Protein AF-A0A381W4W4-F1 (afdb_monomer)

Organism: NCBI:txid408172

Structure (mmCIF, N/CA/C/O backbone):
data_AF-A0A381W4W4-F1
#
_entry.id   AF-A0A381W4W4-F1
#
loop_
_atom_site.group_PDB
_atom_site.id
_atom_site.type_symbol
_atom_site.label_atom_id
_atom_site.label_alt_id
_atom_site.label_comp_id
_atom_site.label_asym_id
_atom_site.label_entity_id
_atom_site.label_seq_id
_atom_site.pdbx_PDB_ins_code
_atom_site.Cartn_x
_atom_site.Cartn_y
_atom_site.Cartn_z
_atom_site.occupancy
_atom_site.B_iso_or_equiv
_atom_site.auth_seq_id
_atom_site.auth_comp_id
_atom_site.auth_asym_id
_atom_site.auth_atom_id
_atom_site.pdbx_PDB_model_num
ATOM 1 N N . MET A 1 1 ? 20.937 5.267 -20.003 1.00 55.50 1 MET A N 1
ATOM 2 C CA . MET A 1 1 ? 22.349 5.572 -20.291 1.00 55.50 1 MET A CA 1
ATOM 3 C C . MET A 1 1 ? 23.171 4.641 -19.420 1.00 55.50 1 MET A C 1
ATOM 5 O O . MET A 1 1 ? 22.749 4.430 -18.298 1.00 55.50 1 MET A O 1
ATOM 9 N N . GLN A 1 2 ? 24.202 4.000 -19.967 1.00 49.69 2 GLN A N 1
ATOM 10 C CA . GLN A 1 2 ? 25.138 3.114 -19.269 1.00 49.69 2 GLN A CA 1
ATOM 11 C C . GLN A 1 2 ? 26.458 3.199 -20.042 1.00 49.69 2 GLN A C 1
ATOM 13 O O . GLN A 1 2 ? 26.418 3.131 -21.268 1.00 49.69 2 GLN A O 1
ATOM 18 N N . SER A 1 3 ? 27.594 3.326 -19.363 1.00 48.50 3 SER A N 1
ATOM 19 C CA . SER A 1 3 ? 28.895 2.931 -19.914 1.00 48.50 3 SER A CA 1
ATOM 20 C C . SER A 1 3 ? 29.679 2.231 -18.806 1.00 48.50 3 SER A C 1
ATOM 22 O O . SER A 1 3 ? 30.138 2.879 -17.868 1.00 48.50 3 SER A O 1
ATOM 24 N N . LYS A 1 4 ? 29.802 0.903 -18.885 1.00 50.53 4 LYS A N 1
ATOM 25 C CA . LYS A 1 4 ? 30.825 0.147 -18.150 1.00 50.53 4 LYS A CA 1
ATOM 26 C C . LYS A 1 4 ? 31.847 -0.350 -19.176 1.00 50.53 4 LYS A C 1
ATOM 28 O O . LYS A 1 4 ? 31.454 -0.863 -20.223 1.00 50.53 4 LYS A O 1
ATOM 33 N N . GLY A 1 5 ? 33.139 -0.167 -18.899 1.00 61.31 5 GLY A N 1
ATOM 34 C CA . GLY A 1 5 ? 34.228 -0.543 -19.813 1.00 61.31 5 GLY A CA 1
ATOM 35 C C . GLY A 1 5 ? 34.247 0.265 -21.120 1.00 61.31 5 GLY A C 1
ATOM 36 O O . GLY A 1 5 ? 33.920 1.447 -21.129 1.00 61.31 5 GLY A O 1
ATOM 37 N N . ASN A 1 6 ? 34.585 -0.387 -22.238 1.00 65.69 6 ASN A N 1
ATOM 38 C CA . ASN A 1 6 ? 34.725 0.215 -23.581 1.00 65.69 6 ASN A CA 1
ATOM 39 C C . ASN A 1 6 ? 33.385 0.547 -24.288 1.00 65.69 6 ASN A C 1
ATOM 41 O O . ASN A 1 6 ? 33.342 0.667 -25.516 1.00 65.69 6 ASN A O 1
ATOM 45 N N . GLY A 1 7 ? 32.279 0.635 -23.543 1.00 81.50 7 GLY A N 1
ATOM 46 C CA . GLY A 1 7 ? 30.938 0.889 -24.075 1.00 81.50 7 GLY A CA 1
ATOM 47 C C . GLY A 1 7 ? 30.608 2.377 -24.223 1.00 81.50 7 GLY A C 1
ATOM 48 O O . GLY A 1 7 ? 31.074 3.197 -23.437 1.00 81.50 7 GLY A O 1
ATOM 49 N N . TYR A 1 8 ? 29.757 2.731 -25.191 1.00 90.88 8 TYR A N 1
ATOM 50 C CA . TYR A 1 8 ? 29.200 4.089 -25.307 1.00 90.88 8 TYR A CA 1
ATOM 51 C C . TYR A 1 8 ? 27.835 4.240 -24.629 1.00 90.88 8 TYR A C 1
ATOM 53 O O . TYR A 1 8 ? 27.113 3.261 -24.428 1.00 90.88 8 TYR A O 1
ATOM 61 N N . TYR A 1 9 ? 27.444 5.486 -24.352 1.00 91.75 9 TYR A N 1
ATOM 62 C CA . TYR A 1 9 ? 26.113 5.812 -23.852 1.00 91.75 9 TYR A CA 1
ATOM 63 C C . TYR A 1 9 ? 25.015 5.439 -24.857 1.00 91.75 9 TYR A C 1
ATOM 65 O O . TYR A 1 9 ? 25.173 5.585 -26.067 1.00 91.75 9 TYR A O 1
ATOM 73 N N . GLY A 1 10 ? 23.856 5.032 -24.337 1.00 91.75 10 GLY A N 1
ATOM 74 C CA . GLY A 1 10 ? 22.665 4.747 -25.136 1.00 91.75 10 GLY A CA 1
ATOM 75 C C . GLY A 1 10 ? 21.362 5.209 -24.486 1.00 91.75 10 GLY A C 1
ATOM 76 O O . GLY A 1 10 ? 21.302 5.524 -23.285 1.00 91.75 10 GLY A O 1
ATOM 77 N N . LEU A 1 11 ? 20.310 5.225 -25.301 1.00 90.81 11 LEU A N 1
ATOM 78 C CA . LEU A 1 11 ? 18.941 5.574 -24.930 1.00 90.81 11 LEU A CA 1
ATOM 79 C C . LEU A 1 11 ? 18.076 4.310 -24.948 1.00 90.81 11 LEU A C 1
ATOM 81 O O . LEU A 1 11 ? 18.231 3.444 -25.799 1.00 90.81 11 LEU A O 1
ATOM 85 N N . HIS A 1 12 ? 17.135 4.201 -24.011 1.00 84.75 12 HIS A N 1
ATOM 86 C CA . HIS A 1 12 ? 16.197 3.081 -24.002 1.00 84.75 12 HIS A CA 1
ATOM 87 C C . HIS A 1 12 ? 14.954 3.424 -24.833 1.00 84.75 12 HIS A C 1
ATOM 89 O O . HIS A 1 12 ? 14.359 4.484 -24.640 1.00 84.75 12 HIS A O 1
ATOM 95 N N . LYS A 1 13 ? 14.476 2.491 -25.666 1.00 80.88 13 LYS A N 1
ATOM 96 C CA . LYS A 1 13 ? 13.310 2.658 -26.567 1.00 80.88 13 LYS A CA 1
ATOM 97 C C . LYS A 1 13 ? 11.950 2.850 -25.869 1.00 80.88 13 LYS A C 1
ATOM 99 O O . LYS A 1 13 ? 10.929 2.958 -26.529 1.00 80.88 13 LYS A O 1
ATOM 104 N N . GLN A 1 14 ? 11.911 2.874 -24.538 1.00 80.94 14 GLN A N 1
ATOM 105 C CA . GLN A 1 14 ? 10.651 2.887 -23.784 1.00 80.94 14 GLN A CA 1
ATOM 106 C C . GLN A 1 14 ? 9.967 4.258 -23.772 1.00 80.94 14 GLN A C 1
ATOM 108 O O . GLN A 1 14 ? 8.749 4.335 -23.721 1.00 80.94 14 GLN A O 1
ATOM 113 N N . CYS A 1 15 ? 10.742 5.340 -23.676 1.00 82.88 15 CYS A N 1
ATOM 114 C CA . CYS A 1 15 ? 10.217 6.705 -23.632 1.00 82.88 15 CYS A CA 1
ATOM 115 C C . CYS A 1 15 ? 11.353 7.666 -23.968 1.00 82.88 15 CYS A C 1
ATOM 117 O O . CYS A 1 15 ? 12.418 7.593 -23.350 1.00 82.88 15 CYS A O 1
ATOM 119 N N . LEU A 1 16 ? 11.120 8.527 -24.953 1.00 88.44 16 LEU A N 1
ATOM 120 C CA . LEU A 1 16 ? 12.064 9.510 -25.465 1.00 88.44 16 LEU A CA 1
ATOM 121 C C . LEU A 1 16 ? 11.282 10.789 -25.736 1.00 88.44 16 LEU A C 1
ATOM 123 O O . LEU A 1 16 ? 10.182 10.728 -26.282 1.00 88.44 16 LEU A O 1
ATOM 127 N N . LEU A 1 17 ? 11.861 11.932 -25.390 1.00 89.50 17 LEU A N 1
ATOM 128 C CA . LEU A 1 17 ? 11.361 13.225 -25.831 1.00 89.50 17 LEU A CA 1
ATOM 129 C C . LEU A 1 17 ? 12.366 13.790 -26.829 1.00 89.50 17 LEU A C 1
ATOM 131 O O . LEU A 1 17 ? 13.517 14.035 -26.476 1.00 89.50 17 LEU A O 1
ATOM 135 N N . VAL A 1 18 ? 11.939 13.955 -28.078 1.00 90.31 18 VAL A N 1
ATOM 136 C CA . VAL A 1 18 ? 12.795 14.430 -29.169 1.00 90.31 18 VAL A CA 1
ATOM 137 C C . VAL A 1 18 ? 12.224 15.732 -29.704 1.00 90.31 18 VAL A C 1
ATOM 139 O O . VAL A 1 18 ? 11.054 15.800 -30.080 1.00 90.31 18 VAL A O 1
ATOM 142 N N . ASN A 1 19 ? 13.056 16.771 -29.771 1.00 92.94 19 ASN A N 1
ATOM 143 C CA . ASN A 1 19 ? 12.687 17.996 -30.464 1.00 92.94 19 ASN A CA 1
ATOM 144 C C . ASN A 1 19 ? 12.694 17.738 -31.979 1.00 92.94 19 ASN A C 1
ATOM 146 O O . ASN A 1 19 ? 13.754 17.588 -32.587 1.00 92.94 19 ASN A O 1
ATOM 150 N N . LEU A 1 20 ? 11.508 17.700 -32.591 1.00 94.88 20 LEU A N 1
ATOM 151 C CA . LEU A 1 20 ? 11.359 17.380 -34.012 1.00 94.88 20 LEU A CA 1
ATOM 152 C C . LEU A 1 20 ? 12.011 18.414 -34.940 1.00 94.88 20 LEU A C 1
ATOM 154 O O . LEU A 1 20 ? 12.451 18.048 -36.028 1.00 94.88 20 LEU A O 1
ATOM 158 N N . LYS A 1 21 ? 12.143 19.678 -34.509 1.00 95.19 21 LYS A N 1
ATOM 159 C CA . LYS A 1 21 ? 12.862 20.699 -35.288 1.00 95.19 21 LYS A CA 1
ATOM 160 C C . LYS A 1 21 ? 14.340 20.335 -35.403 1.00 95.19 21 LYS A C 1
ATOM 162 O O . LYS A 1 21 ? 14.866 20.290 -36.510 1.00 95.19 21 LYS A O 1
ATOM 167 N N . TYR A 1 22 ? 14.977 19.992 -34.281 1.00 93.81 22 TYR A N 1
ATOM 168 C CA . TYR A 1 22 ? 16.366 19.526 -34.279 1.00 93.81 22 TYR A CA 1
ATOM 169 C C . TYR A 1 22 ? 16.513 18.209 -35.034 1.00 93.81 22 TYR A C 1
ATOM 171 O O . TYR A 1 22 ? 17.424 18.073 -35.838 1.00 93.81 22 TYR A O 1
ATOM 179 N N . TYR A 1 23 ? 15.585 17.267 -34.868 1.00 94.00 23 TYR A N 1
ATOM 180 C CA . TYR A 1 23 ? 15.626 16.007 -35.610 1.00 94.00 23 TYR A CA 1
ATOM 181 C C . TYR A 1 23 ? 15.671 16.222 -37.132 1.00 94.00 23 TYR A C 1
ATOM 183 O O . TYR A 1 23 ? 16.485 15.608 -37.816 1.00 94.00 23 TYR A O 1
ATOM 191 N N . ILE A 1 24 ? 14.848 17.134 -37.659 1.00 95.44 24 ILE A N 1
ATOM 192 C CA . ILE A 1 24 ? 14.849 17.487 -39.086 1.00 95.44 24 ILE A CA 1
ATOM 193 C C . ILE A 1 24 ? 16.147 18.207 -39.477 1.00 95.44 24 ILE A C 1
ATOM 195 O O . ILE A 1 24 ? 16.763 17.832 -40.471 1.00 95.44 24 ILE A O 1
ATOM 199 N N . GLN A 1 25 ? 16.589 19.194 -38.690 1.00 94.06 25 GLN A N 1
ATOM 200 C CA . GLN A 1 25 ? 17.825 19.949 -38.950 1.00 94.06 25 GLN A CA 1
ATOM 201 C C . GLN A 1 25 ? 19.078 19.065 -38.955 1.00 94.06 25 GLN A C 1
ATOM 203 O O . GLN A 1 25 ? 20.027 19.339 -39.683 1.00 94.06 25 GLN A O 1
ATOM 208 N N . LEU A 1 26 ? 19.074 17.985 -38.174 1.00 92.50 26 LEU A N 1
ATOM 209 C CA . LEU A 1 26 ? 20.155 17.000 -38.118 1.00 92.50 26 LEU A CA 1
ATOM 210 C C . LEU A 1 26 ? 20.018 15.889 -39.168 1.00 92.50 26 LEU A C 1
ATOM 212 O O . LEU A 1 26 ? 20.660 14.848 -39.049 1.00 92.50 26 LEU A O 1
ATOM 216 N N . ASN A 1 27 ? 19.199 16.121 -40.197 1.00 94.75 27 ASN A N 1
ATOM 217 C CA . ASN A 1 27 ? 18.923 15.194 -41.289 1.00 94.75 27 ASN A CA 1
ATOM 218 C C . ASN A 1 27 ? 18.360 13.843 -40.820 1.00 94.75 27 ASN A C 1
ATOM 220 O O . ASN A 1 27 ? 18.748 12.793 -41.322 1.00 94.75 27 ASN A O 1
ATOM 224 N N . LYS A 1 28 ? 17.434 13.879 -39.851 1.00 95.81 28 LYS A N 1
ATOM 225 C CA . LYS A 1 28 ? 16.680 12.713 -39.365 1.00 95.81 28 LYS A CA 1
ATOM 226 C C . LYS A 1 28 ? 17.617 11.540 -39.029 1.00 95.81 28 LYS A C 1
ATOM 228 O O . LYS A 1 28 ? 17.511 10.487 -39.660 1.00 95.81 28 LYS A O 1
ATOM 233 N N . PRO A 1 29 ? 18.569 11.729 -38.093 1.00 94.62 29 PRO A N 1
ATOM 234 C CA . PRO A 1 29 ? 19.579 10.717 -37.812 1.00 94.62 29 PRO A CA 1
ATOM 235 C C . PRO A 1 29 ? 18.919 9.385 -37.452 1.00 94.62 29 PRO A C 1
ATOM 237 O O . PRO A 1 29 ? 17.824 9.368 -36.900 1.00 94.62 29 PRO A O 1
ATOM 240 N N . GLU A 1 30 ? 19.580 8.263 -37.727 1.00 94.94 30 GLU A N 1
ATOM 241 C CA . GLU A 1 30 ? 19.096 6.958 -37.271 1.00 94.94 30 GLU A CA 1
ATOM 242 C C . GLU A 1 30 ? 19.260 6.803 -35.757 1.00 94.94 30 GLU A C 1
ATOM 244 O O . GLU A 1 30 ? 20.210 7.325 -35.172 1.00 94.94 30 GLU A O 1
ATOM 249 N N . TYR A 1 31 ? 18.386 6.017 -35.119 1.00 93.69 31 TYR A N 1
ATOM 250 C CA . TYR A 1 31 ? 18.457 5.760 -33.674 1.00 93.69 31 TYR A CA 1
ATOM 251 C C . TYR A 1 31 ? 19.806 5.168 -33.238 1.00 93.69 31 TYR A C 1
ATOM 253 O O . TYR A 1 31 ? 20.346 5.526 -32.191 1.00 93.69 31 TYR A O 1
ATOM 261 N N . GLY A 1 32 ? 20.380 4.302 -34.075 1.00 93.88 32 GLY A N 1
ATOM 262 C CA . GLY A 1 32 ? 21.592 3.547 -33.777 1.00 93.88 32 GLY A CA 1
ATOM 263 C C . GLY A 1 32 ? 21.270 2.316 -32.937 1.00 93.88 32 GLY A C 1
ATOM 264 O O . GLY A 1 32 ? 21.128 2.398 -31.719 1.00 93.88 32 GLY A O 1
ATOM 265 N N . ASN A 1 33 ? 21.150 1.158 -33.583 1.00 92.81 33 ASN A N 1
ATOM 266 C CA . ASN A 1 33 ? 21.039 -0.112 -32.867 1.00 92.81 33 ASN A CA 1
ATOM 267 C C . ASN A 1 33 ? 22.400 -0.502 -32.272 1.00 92.81 33 ASN A C 1
ATOM 269 O O . ASN A 1 33 ? 23.457 -0.171 -32.832 1.00 92.81 33 ASN A O 1
ATOM 273 N N . LYS A 1 34 ? 22.364 -1.222 -31.148 1.00 90.31 34 LYS A N 1
ATOM 274 C CA . LYS A 1 34 ? 23.542 -1.831 -30.540 1.00 90.31 34 LYS A CA 1
ATOM 275 C C . LYS A 1 34 ? 24.239 -2.717 -31.560 1.00 90.31 34 LYS A C 1
ATOM 277 O O . LYS A 1 34 ? 23.596 -3.424 -32.339 1.00 90.31 34 LYS A O 1
ATOM 282 N N . ASN A 1 35 ? 25.559 -2.689 -31.558 1.00 85.81 35 ASN A N 1
ATOM 283 C CA . ASN A 1 35 ? 26.353 -3.502 -32.461 1.00 85.81 35 ASN A CA 1
ATOM 284 C C . ASN A 1 35 ? 27.697 -3.868 -31.818 1.00 85.81 35 ASN A C 1
ATOM 286 O O . ASN A 1 35 ? 28.021 -3.429 -30.719 1.00 85.81 35 ASN A O 1
ATOM 290 N N . LYS A 1 36 ? 28.455 -4.732 -32.499 1.00 86.94 36 LYS A N 1
ATOM 291 C CA . LYS A 1 36 ? 29.757 -5.234 -32.030 1.00 86.94 36 LYS A CA 1
ATOM 292 C C . LYS A 1 36 ? 30.948 -4.520 -32.680 1.00 86.94 36 LYS A C 1
ATOM 294 O O . LYS A 1 36 ? 32.077 -4.968 -32.523 1.00 86.94 36 LYS A O 1
ATOM 299 N N . LYS A 1 37 ? 30.709 -3.467 -33.466 1.00 89.62 37 LYS A N 1
ATOM 300 C CA . LYS A 1 37 ? 31.756 -2.748 -34.195 1.00 89.62 37 LYS A CA 1
ATOM 301 C C . LYS A 1 37 ? 32.165 -1.506 -33.413 1.00 89.62 37 LYS A C 1
ATOM 303 O O . LYS A 1 37 ? 31.334 -0.827 -32.816 1.00 89.62 37 LYS A O 1
ATOM 308 N N . ASN A 1 38 ? 33.456 -1.203 -33.445 1.00 91.69 38 ASN A N 1
ATOM 309 C CA . ASN A 1 38 ? 33.955 0.054 -32.913 1.00 91.69 38 ASN A CA 1
ATOM 310 C C . ASN A 1 38 ? 33.557 1.202 -33.833 1.00 91.69 38 ASN A C 1
ATOM 312 O O . ASN A 1 38 ? 33.648 1.094 -35.056 1.00 91.69 38 ASN A O 1
ATOM 316 N N . VAL A 1 39 ? 33.137 2.305 -33.227 1.00 93.31 39 VAL A N 1
ATOM 317 C CA . VAL A 1 39 ? 32.791 3.541 -33.925 1.00 93.31 39 VAL A CA 1
ATOM 318 C C . VAL A 1 39 ? 33.471 4.713 -33.234 1.00 93.31 39 VAL A C 1
ATOM 320 O O . VAL A 1 39 ? 33.683 4.696 -32.019 1.00 93.31 39 VAL A O 1
ATOM 323 N N . LYS A 1 40 ? 33.818 5.732 -34.020 1.00 94.81 40 LYS A N 1
ATOM 324 C CA . LYS A 1 40 ? 34.298 7.014 -33.506 1.00 94.81 40 LYS A CA 1
ATOM 325 C C . LYS A 1 40 ? 33.091 7.888 -33.172 1.00 94.81 40 LYS A C 1
ATOM 327 O O . LYS A 1 40 ? 32.239 8.098 -34.030 1.00 94.81 40 LYS A O 1
ATOM 332 N N . VAL A 1 41 ? 33.027 8.372 -31.939 1.00 94.88 41 VAL A N 1
ATOM 333 C CA . VAL A 1 41 ? 31.917 9.171 -31.397 1.00 94.88 41 VAL A CA 1
ATOM 334 C C . VAL A 1 41 ? 32.450 10.314 -30.541 1.00 94.88 41 VAL A C 1
ATOM 336 O O . VAL A 1 41 ? 33.606 10.297 -30.119 1.00 94.88 41 VAL A O 1
ATOM 339 N N . ILE A 1 42 ? 31.612 11.308 -30.266 1.00 96.12 42 ILE A N 1
ATOM 340 C CA . ILE A 1 42 ? 31.944 12.425 -29.379 1.00 96.12 42 ILE A CA 1
ATOM 341 C C . ILE A 1 42 ? 32.064 11.926 -27.945 1.00 96.12 42 ILE A C 1
ATOM 343 O O . ILE A 1 42 ? 31.172 11.250 -27.421 1.00 96.12 42 ILE A O 1
ATOM 347 N N . LYS A 1 43 ? 33.162 12.279 -27.282 1.00 94.00 43 LYS A N 1
ATOM 348 C CA . LYS A 1 43 ? 33.325 12.033 -25.854 1.00 94.00 43 LYS A CA 1
ATOM 349 C C . LYS A 1 43 ? 32.356 12.949 -25.105 1.00 94.00 43 LYS A C 1
ATOM 351 O O . LYS A 1 43 ? 32.292 14.145 -25.370 1.00 94.00 43 LYS A O 1
ATOM 356 N N . ALA A 1 44 ? 31.565 12.390 -24.196 1.00 93.44 44 ALA A N 1
ATOM 357 C CA . ALA A 1 44 ? 30.606 13.169 -23.419 1.00 93.44 44 ALA A CA 1
ATOM 358 C C . ALA A 1 44 ? 31.155 13.508 -22.031 1.00 93.44 44 ALA A C 1
ATOM 360 O O . ALA A 1 44 ? 31.661 12.626 -21.333 1.00 93.44 44 ALA A O 1
ATOM 361 N N . ASN A 1 45 ? 30.948 14.747 -21.590 1.00 94.00 45 ASN A N 1
ATOM 362 C CA . ASN A 1 45 ? 31.111 15.125 -20.193 1.00 94.00 45 ASN A CA 1
ATOM 363 C C . ASN A 1 45 ? 29.854 14.727 -19.417 1.00 94.00 45 ASN A C 1
ATOM 365 O O . ASN A 1 45 ? 28.787 15.336 -19.545 1.00 94.00 45 ASN A O 1
ATOM 369 N N . ARG A 1 46 ? 29.986 13.662 -18.627 1.00 91.88 46 ARG A N 1
ATOM 370 C CA . ARG A 1 46 ? 28.917 13.103 -17.798 1.00 91.88 46 ARG A CA 1
ATOM 371 C C . ARG A 1 46 ? 28.634 13.995 -16.589 1.00 91.88 46 ARG A C 1
ATOM 373 O O . ARG A 1 46 ? 29.556 14.426 -15.905 1.00 91.88 46 ARG A O 1
ATOM 380 N N . HIS A 1 47 ? 27.358 14.221 -16.286 1.00 91.25 47 HIS A N 1
ATOM 381 C CA . HIS A 1 47 ? 26.961 14.883 -15.044 1.00 91.25 47 HIS A CA 1
ATOM 382 C C . HIS A 1 47 ? 27.345 14.046 -13.806 1.00 91.25 47 HIS A C 1
ATOM 384 O O . HIS A 1 47 ? 27.101 12.844 -13.788 1.00 91.25 47 HIS A O 1
ATOM 390 N N . ILE A 1 48 ? 27.887 14.678 -12.754 1.00 87.25 48 ILE A N 1
ATOM 391 C CA . ILE A 1 48 ? 28.392 13.983 -11.546 1.00 87.25 48 ILE A CA 1
ATOM 392 C C . ILE A 1 48 ? 27.302 13.251 -10.750 1.00 87.25 48 ILE A C 1
ATOM 394 O O . ILE A 1 48 ? 27.565 12.253 -10.091 1.00 87.25 48 ILE A O 1
ATOM 398 N N . LYS A 1 49 ? 26.067 13.762 -10.798 1.00 85.44 49 LYS A N 1
ATOM 399 C CA . LYS A 1 49 ? 24.901 13.123 -10.176 1.00 85.44 49 LYS A CA 1
ATOM 400 C C . LYS A 1 49 ? 24.206 12.180 -11.151 1.00 85.44 49 LYS A C 1
ATOM 402 O O . LYS A 1 49 ? 23.864 12.590 -12.268 1.00 85.44 49 LYS A O 1
ATOM 407 N N . ASP A 1 50 ? 23.905 10.991 -10.651 1.00 83.25 50 ASP A N 1
ATOM 408 C CA . ASP A 1 50 ? 23.075 9.983 -11.295 1.00 83.25 50 ASP A CA 1
ATOM 409 C C . ASP A 1 50 ? 21.645 9.987 -10.743 1.00 83.25 50 ASP A C 1
ATOM 411 O O . ASP A 1 50 ? 21.381 10.446 -9.632 1.00 83.25 50 ASP A O 1
ATOM 415 N N . ILE A 1 51 ? 20.706 9.498 -11.553 1.00 76.06 51 ILE A N 1
ATOM 416 C CA . ILE A 1 51 ? 19.297 9.347 -11.166 1.00 76.06 51 ILE A CA 1
ATOM 417 C C . ILE A 1 51 ? 19.101 8.092 -10.316 1.00 76.06 51 ILE A C 1
ATOM 419 O O . ILE A 1 51 ? 18.456 8.149 -9.274 1.00 76.06 51 ILE A O 1
ATOM 423 N N . HIS A 1 52 ? 19.624 6.965 -10.793 1.00 67.38 52 HIS A N 1
ATOM 424 C CA . HIS A 1 52 ? 19.610 5.672 -10.119 1.00 67.38 52 HIS A CA 1
ATOM 425 C C . HIS A 1 52 ? 20.873 4.918 -10.524 1.00 67.38 52 HIS A C 1
ATOM 427 O O . HIS A 1 52 ? 21.268 4.973 -11.697 1.00 67.38 52 HIS A O 1
ATOM 433 N N . ASP A 1 53 ? 21.450 4.207 -9.558 1.00 67.00 53 ASP A N 1
ATOM 434 C CA . ASP A 1 53 ? 22.696 3.454 -9.695 1.00 67.00 53 ASP A CA 1
ATOM 435 C C . ASP A 1 53 ? 23.886 4.318 -10.169 1.00 67.00 53 ASP A C 1
ATOM 437 O O . ASP A 1 53 ? 23.782 5.532 -10.329 1.00 67.00 53 ASP A O 1
ATOM 441 N N . ASP A 1 54 ? 25.040 3.694 -10.396 1.00 66.12 54 ASP A N 1
ATOM 442 C CA . ASP A 1 54 ? 26.295 4.347 -10.805 1.00 66.12 54 ASP A CA 1
ATOM 443 C C . ASP A 1 54 ? 26.391 4.614 -12.320 1.00 66.12 54 ASP A C 1
ATOM 445 O O . ASP A 1 54 ? 27.434 5.025 -12.845 1.00 66.12 54 ASP A O 1
ATOM 449 N N . TYR A 1 55 ? 25.308 4.372 -13.067 1.00 71.31 55 TYR A N 1
ATOM 450 C CA . TYR A 1 55 ? 25.360 4.297 -14.526 1.00 71.31 55 TYR A CA 1
ATOM 451 C C . TYR A 1 55 ? 24.363 5.184 -15.284 1.00 71.31 55 TYR A C 1
ATOM 453 O O . TYR A 1 55 ? 24.497 5.294 -16.502 1.00 71.31 55 TYR A O 1
ATOM 461 N N . THR A 1 56 ? 23.422 5.862 -14.610 1.00 83.06 56 THR A N 1
ATOM 462 C CA . THR A 1 56 ? 22.353 6.654 -15.256 1.00 83.06 56 THR A CA 1
ATOM 463 C C . THR A 1 56 ? 22.464 8.168 -14.975 1.00 83.06 56 THR A C 1
ATOM 465 O O . THR A 1 56 ? 21.740 8.675 -14.113 1.00 83.06 56 THR A O 1
ATOM 468 N N . PRO A 1 57 ? 23.287 8.926 -15.731 1.00 88.75 57 PRO A N 1
ATOM 469 C CA . PRO A 1 57 ? 23.494 10.354 -15.481 1.00 88.75 57 PRO A CA 1
ATOM 470 C C . PRO A 1 57 ? 22.257 11.207 -15.737 1.00 88.75 57 PRO A C 1
ATOM 472 O O . PRO A 1 57 ? 21.399 10.862 -16.559 1.00 88.75 57 PRO A O 1
ATOM 475 N N . LEU A 1 58 ? 22.201 12.357 -15.055 1.00 90.44 58 LEU A N 1
ATOM 476 C CA . LEU A 1 58 ? 21.195 13.398 -15.299 1.00 90.44 58 LEU A CA 1
ATOM 477 C C . LEU A 1 58 ? 21.333 14.027 -16.689 1.00 90.44 58 LEU A C 1
ATOM 479 O O . LEU A 1 58 ? 20.326 14.333 -17.328 1.00 90.44 58 LEU A O 1
ATOM 483 N N . SER A 1 59 ? 22.563 14.209 -17.163 1.00 93.38 59 SER A N 1
ATOM 484 C CA . SER A 1 59 ? 22.831 14.728 -18.499 1.00 93.38 59 SER A CA 1
ATOM 485 C C . SER A 1 59 ? 24.193 14.298 -19.036 1.00 93.38 59 SER A C 1
ATOM 487 O O . SER A 1 59 ? 25.088 13.879 -18.294 1.00 93.38 59 SER A O 1
ATOM 489 N N . LEU A 1 60 ? 24.323 14.416 -20.354 1.00 95.69 60 LEU A N 1
ATOM 490 C CA . LEU A 1 60 ? 25.563 14.289 -21.106 1.00 95.69 60 LEU A CA 1
ATOM 491 C C . LEU A 1 60 ? 25.801 15.598 -21.850 1.00 95.69 60 LEU A C 1
ATOM 493 O O . LEU A 1 60 ? 24.971 15.999 -22.668 1.00 95.69 60 LEU A O 1
ATOM 497 N N . ASN A 1 61 ? 26.918 16.254 -21.555 1.00 96.25 61 ASN A N 1
ATOM 498 C CA . ASN A 1 61 ? 27.316 17.496 -22.204 1.00 96.25 61 ASN A CA 1
ATOM 499 C C . ASN A 1 61 ? 28.337 17.217 -23.318 1.00 96.25 61 ASN A C 1
ATOM 501 O O . ASN A 1 61 ? 29.143 16.289 -23.184 1.00 96.25 61 ASN A O 1
ATOM 505 N N . PRO A 1 62 ? 28.304 17.992 -24.413 1.00 95.19 62 PRO A N 1
ATOM 506 C CA . PRO A 1 62 ? 29.243 17.845 -25.521 1.00 95.19 62 PRO A CA 1
ATOM 507 C C . PRO A 1 62 ? 30.675 18.178 -25.090 1.00 95.19 62 PRO A C 1
ATOM 509 O O . PRO A 1 62 ? 30.893 18.960 -24.164 1.00 95.19 62 PRO A O 1
ATOM 512 N N . THR A 1 63 ? 31.64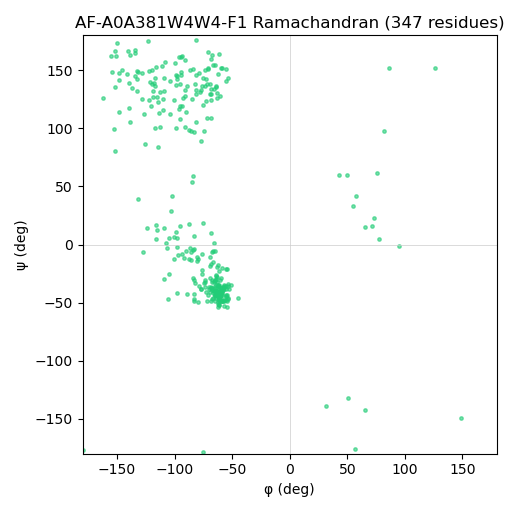6 17.599 -25.790 1.00 94.62 63 THR A N 1
ATOM 513 C CA . THR A 1 63 ? 33.052 18.019 -25.750 1.00 94.62 63 THR A CA 1
ATOM 514 C C . THR A 1 63 ? 33.585 18.096 -27.178 1.00 94.62 63 THR A C 1
ATOM 516 O O . THR A 1 63 ? 32.944 17.601 -28.106 1.00 94.62 63 THR A O 1
ATOM 519 N N . GLU A 1 64 ? 34.758 18.697 -27.357 1.00 93.50 64 GLU A N 1
ATOM 520 C CA . GLU A 1 64 ? 35.451 18.736 -28.653 1.00 93.50 64 GLU A CA 1
ATOM 521 C C . GLU A 1 64 ? 36.219 17.433 -28.944 1.00 93.50 64 GLU A C 1
ATOM 523 O O . GLU A 1 64 ? 36.669 17.190 -30.064 1.00 93.50 64 GLU A O 1
ATOM 528 N N . GLU A 1 65 ? 36.355 16.564 -27.940 1.00 95.19 65 GLU A N 1
ATOM 529 C CA . GLU A 1 65 ? 37.097 15.318 -28.048 1.00 95.19 65 GLU A CA 1
ATOM 530 C C . GLU A 1 65 ? 36.247 14.199 -28.656 1.00 95.19 65 GLU A C 1
ATOM 532 O O . GLU A 1 65 ? 35.030 14.098 -28.474 1.00 95.19 65 GLU A O 1
ATOM 537 N N . THR A 1 66 ? 36.928 13.274 -29.329 1.00 94.38 66 THR A N 1
ATOM 538 C CA . THR A 1 66 ? 36.321 12.039 -29.830 1.00 94.38 66 THR A CA 1
ATOM 539 C C . THR A 1 66 ? 36.936 10.831 -29.146 1.00 94.38 66 THR A C 1
ATOM 541 O O . THR A 1 66 ? 38.089 10.853 -28.724 1.00 94.38 66 THR A O 1
ATOM 544 N N . VAL A 1 67 ? 36.160 9.759 -29.050 1.00 93.19 67 VAL A N 1
ATOM 545 C CA . VAL A 1 67 ? 36.581 8.472 -28.505 1.00 93.19 67 VAL A CA 1
ATOM 546 C C . VAL A 1 67 ? 36.145 7.358 -29.450 1.00 93.19 67 VAL A C 1
ATOM 548 O O . VAL A 1 67 ? 35.139 7.475 -30.152 1.00 93.19 67 VAL A O 1
ATOM 551 N N . VAL A 1 68 ? 36.921 6.279 -29.491 1.00 93.44 68 VAL A N 1
ATOM 552 C CA . VAL A 1 68 ? 36.547 5.049 -30.191 1.00 93.44 68 VAL A CA 1
ATOM 553 C C . VAL A 1 68 ? 36.033 4.053 -29.162 1.00 93.44 68 VAL A C 1
ATOM 555 O O . VAL A 1 68 ? 36.727 3.737 -28.200 1.00 93.44 68 VAL A O 1
ATOM 558 N N . CYS A 1 69 ? 34.815 3.562 -29.357 1.00 90.75 69 CYS A N 1
ATOM 559 C CA . CYS A 1 69 ? 34.169 2.631 -28.431 1.00 90.75 69 CYS A CA 1
ATOM 560 C C . CYS A 1 69 ? 33.164 1.730 -29.155 1.00 90.75 69 CYS A C 1
ATOM 562 O O . CYS A 1 69 ? 32.777 2.003 -30.295 1.00 90.75 69 CYS A O 1
ATOM 564 N N . THR A 1 70 ? 32.714 0.669 -28.482 1.00 91.69 70 THR A N 1
ATOM 565 C CA . THR A 1 70 ? 31.689 -0.243 -29.005 1.00 91.69 70 THR A CA 1
ATOM 566 C C . THR A 1 70 ? 30.301 0.165 -28.485 1.00 91.69 70 THR A C 1
ATOM 568 O O . THR A 1 70 ? 30.071 0.138 -27.272 1.00 91.69 70 THR A O 1
ATOM 571 N N . PRO A 1 71 ? 29.327 0.521 -29.341 1.00 90.94 71 PRO A N 1
ATOM 572 C CA . PRO A 1 71 ? 27.983 0.870 -28.893 1.00 90.94 71 PRO A CA 1
ATOM 573 C C . PRO A 1 71 ? 27.181 -0.388 -28.548 1.00 90.94 71 PRO A C 1
ATOM 575 O O . PRO A 1 71 ? 26.479 -0.965 -29.377 1.00 90.94 71 PRO A O 1
ATOM 578 N N . ILE A 1 72 ? 27.285 -0.822 -27.295 1.00 89.69 72 ILE A N 1
ATOM 579 C CA . ILE A 1 72 ? 26.590 -2.012 -26.781 1.00 89.69 72 ILE A CA 1
ATOM 580 C C . ILE A 1 72 ? 25.139 -1.737 -26.351 1.00 89.69 72 ILE A C 1
ATOM 582 O O . ILE A 1 72 ? 24.408 -2.665 -26.004 1.00 89.69 72 ILE A O 1
ATOM 586 N N . VAL A 1 73 ? 24.704 -0.474 -26.405 1.00 89.25 73 VAL A N 1
ATOM 587 C CA . VAL A 1 73 ? 23.346 -0.028 -26.068 1.00 89.25 73 VAL A CA 1
ATOM 588 C C . VAL A 1 73 ? 22.723 0.669 -27.280 1.00 89.25 73 VAL A C 1
ATOM 590 O O . VAL A 1 73 ? 23.394 1.423 -27.983 1.00 89.25 73 VAL A O 1
ATOM 593 N N . ASP A 1 74 ? 21.434 0.423 -27.525 1.00 92.44 74 ASP A N 1
ATOM 594 C CA . ASP A 1 74 ? 20.672 1.124 -28.565 1.00 92.44 74 ASP A CA 1
ATOM 595 C C . ASP A 1 74 ? 20.600 2.644 -28.288 1.00 92.44 74 ASP A C 1
ATOM 597 O O . ASP A 1 74 ? 20.847 3.118 -27.177 1.00 92.44 74 ASP A O 1
ATOM 601 N N . GLY A 1 75 ? 20.237 3.438 -29.296 1.00 94.12 75 GLY A N 1
ATOM 602 C CA . GLY A 1 75 ? 20.025 4.881 -29.154 1.00 94.12 75 GLY A CA 1
ATOM 603 C C . GLY A 1 75 ? 21.311 5.706 -29.089 1.00 94.12 75 GLY A C 1
ATOM 604 O O . GLY A 1 75 ? 21.261 6.915 -28.862 1.00 94.12 75 GLY A O 1
ATOM 605 N N . TRP A 1 76 ? 22.463 5.059 -29.260 1.00 94.56 76 TRP A N 1
ATOM 606 C CA . TRP A 1 76 ? 23.783 5.675 -29.163 1.00 94.56 76 TRP A CA 1
ATOM 607 C C . TRP A 1 76 ? 24.004 6.761 -30.221 1.00 94.56 76 TRP A C 1
ATOM 609 O O . TRP A 1 76 ? 24.629 7.783 -29.940 1.00 94.56 76 TRP A O 1
ATOM 619 N N . ASN A 1 77 ? 23.461 6.575 -31.428 1.00 95.25 77 ASN A N 1
ATOM 620 C CA . ASN A 1 77 ? 23.692 7.502 -32.532 1.00 95.25 77 ASN A CA 1
ATOM 621 C C . ASN A 1 77 ? 22.905 8.805 -32.346 1.00 95.25 77 ASN A C 1
ATOM 623 O O . ASN A 1 77 ? 23.417 9.874 -32.657 1.00 95.25 77 ASN A O 1
ATOM 627 N N . PHE A 1 78 ? 21.710 8.749 -31.746 1.00 95.06 78 PHE A N 1
ATOM 628 C CA . PHE A 1 78 ? 20.988 9.959 -31.327 1.00 95.06 78 PHE A CA 1
ATOM 629 C C . PHE A 1 78 ? 21.798 10.791 -30.331 1.00 95.06 78 PHE A C 1
ATOM 631 O O . PHE A 1 78 ? 21.859 12.015 -30.464 1.00 95.06 78 PHE A O 1
ATOM 638 N N . ILE A 1 79 ? 22.432 10.135 -29.351 1.00 95.19 79 ILE A N 1
ATOM 639 C CA . ILE A 1 79 ? 23.302 10.817 -28.386 1.00 95.19 79 ILE A CA 1
ATOM 640 C C . ILE A 1 79 ? 24.478 11.449 -29.122 1.00 95.19 79 ILE A C 1
ATOM 642 O O . ILE A 1 79 ? 24.671 12.657 -29.024 1.00 95.19 79 ILE A O 1
ATOM 646 N N . ASN A 1 80 ? 25.210 10.658 -29.906 1.00 95.88 80 ASN A N 1
ATOM 647 C CA . ASN A 1 80 ? 26.384 11.135 -30.625 1.00 95.88 80 ASN A CA 1
ATOM 648 C C . ASN A 1 80 ? 26.057 12.342 -31.524 1.00 95.88 80 ASN A C 1
ATOM 650 O O . ASN A 1 80 ? 26.719 13.367 -31.429 1.00 95.88 80 ASN A O 1
ATOM 654 N N . LYS A 1 81 ? 24.985 12.271 -32.325 1.00 96.44 81 LYS A N 1
ATOM 655 C CA . LYS A 1 81 ? 24.574 13.361 -33.231 1.00 96.44 81 LYS A CA 1
ATOM 656 C C . LYS A 1 81 ? 24.134 14.627 -32.501 1.00 96.44 81 LYS A C 1
ATOM 658 O O . LYS A 1 81 ? 24.324 15.721 -33.025 1.00 96.44 81 LYS A O 1
ATOM 663 N N . SER A 1 82 ? 23.569 14.487 -31.303 1.00 95.31 82 SER A N 1
ATOM 664 C CA . SER A 1 82 ? 23.250 15.638 -30.453 1.00 95.31 82 SER A CA 1
ATOM 665 C C . SER A 1 82 ? 24.536 16.305 -29.955 1.00 95.31 82 SER A C 1
ATOM 667 O O . SER A 1 82 ? 24.712 17.512 -30.115 1.00 95.31 82 SER A O 1
ATOM 669 N N . LEU A 1 83 ? 25.474 15.511 -29.431 1.00 96.31 83 LEU A N 1
ATOM 670 C CA . LEU A 1 83 ? 26.735 16.014 -28.886 1.00 96.31 83 LEU A CA 1
ATOM 671 C C . LEU A 1 83 ? 27.652 16.610 -29.968 1.00 96.31 83 LEU A C 1
ATOM 673 O O . LEU A 1 83 ? 28.242 17.659 -29.733 1.00 96.31 83 LEU A O 1
ATOM 677 N N . GLU A 1 84 ? 27.699 16.024 -31.173 1.00 95.81 84 GLU A N 1
ATOM 678 C CA . GLU A 1 84 ? 28.415 16.569 -32.350 1.00 95.81 84 GLU A CA 1
ATOM 679 C C . GLU A 1 84 ? 27.969 17.994 -32.709 1.00 95.81 84 GLU A C 1
ATOM 681 O O . GLU A 1 84 ? 28.678 18.721 -33.401 1.00 95.81 84 GLU A O 1
ATOM 686 N N . LYS A 1 85 ? 26.773 18.392 -32.269 1.00 94.75 85 LYS A N 1
ATOM 687 C CA . LYS A 1 85 ? 26.163 19.693 -32.554 1.00 94.75 85 LYS A CA 1
ATOM 688 C C . LYS A 1 85 ? 26.110 20.600 -31.335 1.00 94.75 85 LYS A C 1
ATOM 690 O O . LYS A 1 85 ? 25.391 21.594 -31.348 1.00 94.75 85 LYS A O 1
ATOM 695 N N . GLY A 1 86 ? 26.853 20.256 -30.286 1.00 94.75 86 GLY A N 1
ATOM 696 C CA . GLY A 1 86 ? 26.896 21.037 -29.057 1.00 94.75 86 GLY A CA 1
ATOM 697 C C . GLY A 1 86 ? 25.611 20.950 -28.228 1.00 94.75 86 GLY A C 1
ATOM 698 O O . GLY A 1 86 ? 25.400 21.782 -27.351 1.00 94.75 86 GLY A O 1
ATOM 699 N N . LEU A 1 87 ? 24.735 19.972 -28.485 1.00 95.62 87 LEU A N 1
ATOM 700 C CA . LEU A 1 87 ? 23.479 19.822 -27.753 1.00 95.62 87 LEU A CA 1
ATOM 701 C C . LEU A 1 87 ? 23.657 18.879 -26.563 1.00 95.62 87 LEU A C 1
ATOM 703 O O . LEU A 1 87 ? 24.057 17.724 -26.720 1.00 95.62 87 LEU A O 1
ATOM 707 N N . THR A 1 88 ? 23.281 19.349 -25.375 1.00 96.25 88 THR A N 1
ATOM 708 C CA . THR A 1 88 ? 23.198 18.513 -24.174 1.00 96.25 88 THR A CA 1
ATOM 709 C C . THR A 1 88 ? 22.063 17.500 -24.299 1.00 96.25 88 THR A C 1
ATOM 711 O O . THR A 1 88 ? 20.930 17.842 -24.646 1.00 96.25 88 THR A O 1
ATOM 714 N N . VAL A 1 89 ? 22.345 16.244 -23.949 1.00 95.12 89 VAL A N 1
ATOM 715 C CA . VAL A 1 89 ? 21.328 15.194 -23.842 1.00 95.12 89 VAL A CA 1
ATOM 716 C C . VAL A 1 89 ? 20.900 15.072 -22.387 1.00 95.12 89 VAL A C 1
ATOM 718 O O . VAL A 1 89 ? 21.699 14.703 -21.526 1.00 95.12 89 VAL A O 1
ATOM 721 N N . TYR A 1 90 ? 19.630 15.356 -22.115 1.00 92.94 90 TYR A N 1
ATOM 722 C CA . TYR A 1 90 ? 19.053 15.262 -20.777 1.00 92.94 90 TYR A CA 1
ATOM 723 C C . TYR A 1 90 ? 18.377 13.916 -20.553 1.00 92.94 90 TYR A C 1
ATOM 725 O O . TYR A 1 90 ? 17.752 13.339 -21.445 1.00 92.94 90 TYR A O 1
ATOM 733 N N . ASN A 1 91 ? 18.461 13.439 -19.322 1.00 91.06 91 ASN A N 1
ATOM 734 C CA . ASN A 1 91 ? 17.626 12.361 -18.831 1.00 91.06 91 ASN A CA 1
ATOM 735 C C . ASN A 1 91 ? 16.354 12.946 -18.200 1.00 91.06 91 ASN A C 1
ATOM 737 O O . ASN A 1 91 ? 16.310 14.114 -17.811 1.00 91.06 91 ASN A O 1
ATOM 741 N N . PHE A 1 92 ? 15.298 12.143 -18.096 1.00 88.00 92 PHE A N 1
ATOM 742 C CA . PHE A 1 92 ? 14.064 12.598 -17.462 1.00 88.00 92 PHE A CA 1
ATOM 743 C C . PHE A 1 92 ? 14.292 12.864 -15.976 1.00 88.00 92 PHE A C 1
ATOM 745 O O . PHE A 1 92 ? 14.846 12.019 -15.277 1.00 88.00 92 PHE A O 1
ATOM 752 N N . HIS A 1 93 ? 13.805 14.001 -15.482 1.00 85.00 93 HIS A N 1
ATOM 753 C CA . HIS A 1 93 ? 13.797 14.300 -14.052 1.00 85.00 93 HIS A CA 1
ATOM 754 C C . HIS A 1 93 ? 13.106 13.161 -13.265 1.00 85.00 93 HIS A C 1
ATOM 756 O O . HIS A 1 93 ? 12.095 12.647 -13.758 1.00 85.00 93 HIS A O 1
ATOM 762 N N . PRO A 1 94 ? 13.566 12.789 -12.049 1.00 79.44 94 PRO A N 1
ATOM 763 C CA . PRO A 1 94 ? 12.972 11.709 -11.246 1.00 79.44 94 PRO A CA 1
ATOM 764 C C . PRO A 1 94 ? 11.436 11.743 -11.179 1.00 79.44 94 PRO A C 1
ATOM 766 O O . PRO A 1 94 ? 10.787 10.758 -11.507 1.00 79.44 94 PRO A O 1
ATOM 769 N N . LYS A 1 95 ? 10.851 12.925 -10.932 1.00 80.00 95 LYS A N 1
ATOM 770 C CA . LYS A 1 95 ? 9.388 13.151 -10.942 1.00 80.00 95 LYS A CA 1
ATOM 771 C C . LYS A 1 95 ? 8.657 12.702 -12.223 1.00 80.00 95 LYS A C 1
ATOM 773 O O . LYS A 1 95 ? 7.507 12.298 -12.145 1.00 80.00 95 LYS A O 1
ATOM 778 N N . ILE A 1 96 ? 9.284 12.804 -13.400 1.00 81.31 96 ILE A N 1
ATOM 779 C CA . ILE A 1 96 ? 8.700 12.344 -14.679 1.00 81.31 96 ILE A CA 1
ATOM 780 C C . ILE A 1 96 ? 8.912 10.835 -14.845 1.00 81.31 96 ILE A C 1
ATOM 782 O O . ILE A 1 96 ? 8.091 10.134 -15.425 1.00 81.31 96 ILE A O 1
ATOM 786 N N . ARG A 1 97 ? 10.030 10.308 -14.342 1.00 78.50 97 ARG A N 1
ATOM 787 C CA . ARG A 1 97 ? 10.316 8.871 -14.408 1.00 78.50 97 ARG A CA 1
ATOM 788 C C . ARG A 1 97 ? 9.353 8.069 -13.543 1.00 78.50 97 ARG A C 1
ATOM 790 O O . ARG A 1 97 ? 8.900 7.023 -13.989 1.00 78.50 97 ARG A O 1
ATOM 797 N N . GLU A 1 98 ? 9.013 8.588 -12.366 1.00 73.81 98 GLU A N 1
ATOM 798 C CA . GLU A 1 98 ? 8.032 8.000 -11.445 1.00 73.81 98 GLU A CA 1
ATOM 799 C C . GLU A 1 98 ? 6.623 7.893 -12.053 1.00 73.81 98 GLU A C 1
ATOM 801 O O . GLU A 1 98 ? 5.844 7.048 -11.624 1.00 73.81 98 GLU A O 1
ATOM 806 N N . SER A 1 99 ? 6.291 8.694 -13.075 1.00 76.44 99 SER A N 1
ATOM 807 C CA . SER A 1 99 ? 4.985 8.655 -13.751 1.00 76.44 99 SER A CA 1
ATOM 808 C C . SER A 1 99 ? 4.970 7.850 -15.056 1.00 76.44 99 SER A C 1
ATOM 810 O O . SER A 1 99 ? 3.920 7.703 -15.685 1.00 76.44 99 SER A O 1
ATOM 812 N N . LYS A 1 100 ? 6.112 7.304 -15.487 1.00 73.75 100 LYS A N 1
ATOM 813 C CA . LYS A 1 100 ? 6.225 6.552 -16.741 1.00 73.75 100 LYS A CA 1
ATOM 814 C C . LYS A 1 100 ? 5.759 5.104 -16.563 1.00 73.75 100 LYS A C 1
ATOM 816 O O . LYS A 1 100 ? 6.282 4.377 -15.727 1.00 73.75 100 LYS A O 1
ATOM 821 N N . SER A 1 101 ? 4.878 4.649 -17.454 1.00 69.25 101 SER A N 1
ATOM 822 C CA . SER A 1 101 ? 4.496 3.237 -17.609 1.00 69.25 101 SER A CA 1
ATOM 823 C C . SER A 1 101 ? 4.888 2.721 -18.998 1.00 69.25 101 SER A C 1
ATOM 825 O O . SER A 1 101 ? 4.809 3.465 -19.975 1.00 69.25 101 SER A O 1
ATOM 827 N N . TYR A 1 102 ? 5.327 1.463 -19.106 1.00 72.56 102 TYR A N 1
ATOM 828 C CA . TYR A 1 102 ? 5.631 0.818 -20.390 1.00 72.56 102 TYR A CA 1
ATOM 829 C C . TYR A 1 102 ? 5.138 -0.629 -20.387 1.00 72.56 102 TYR A C 1
ATOM 831 O O . TYR A 1 102 ? 5.612 -1.443 -19.597 1.00 72.56 102 TYR A O 1
ATOM 839 N N . ALA A 1 103 ? 4.203 -0.945 -21.283 1.00 67.94 103 ALA A N 1
ATOM 840 C CA . ALA A 1 103 ? 3.815 -2.321 -21.562 1.00 67.94 103 ALA A CA 1
ATOM 841 C C . ALA A 1 103 ? 4.832 -2.925 -22.536 1.00 67.94 103 ALA A C 1
ATOM 843 O O . ALA A 1 103 ? 5.185 -2.279 -23.519 1.00 67.94 103 ALA A O 1
ATOM 844 N N . TYR A 1 104 ? 5.316 -4.137 -22.265 1.00 70.44 104 TYR A N 1
ATOM 845 C CA . TYR A 1 104 ? 6.245 -4.851 -23.144 1.00 70.44 104 TYR A CA 1
ATOM 846 C C . TYR A 1 104 ? 5.439 -5.723 -24.118 1.00 70.44 104 TYR A C 1
ATOM 848 O O . TYR A 1 104 ? 5.001 -6.795 -23.711 1.00 70.44 104 TYR A O 1
ATOM 856 N N . PRO A 1 105 ? 5.230 -5.308 -25.383 1.00 67.94 105 PRO A N 1
ATOM 857 C CA . PRO A 1 105 ? 4.337 -6.025 -26.296 1.00 67.94 105 PRO A CA 1
ATOM 858 C C . PRO A 1 105 ? 4.978 -7.275 -26.918 1.00 67.94 105 PRO A C 1
ATOM 860 O O . PRO A 1 105 ? 4.282 -8.092 -27.503 1.00 67.94 105 PRO A O 1
ATOM 863 N N . ASN A 1 106 ? 6.299 -7.439 -26.792 1.00 73.25 106 ASN A N 1
ATOM 864 C CA . ASN A 1 106 ? 7.072 -8.465 -27.498 1.00 73.25 106 ASN A CA 1
ATOM 865 C C . ASN A 1 106 ? 7.426 -9.657 -26.597 1.00 73.25 106 ASN A C 1
ATOM 867 O O . ASN A 1 106 ? 8.567 -10.115 -26.602 1.00 73.25 106 ASN A O 1
ATOM 871 N N . LYS A 1 107 ? 6.482 -10.104 -25.769 1.00 77.75 107 LYS A N 1
ATOM 872 C CA . LYS A 1 107 ? 6.685 -11.256 -24.885 1.00 77.75 107 LYS A CA 1
ATOM 873 C C . LYS A 1 107 ? 6.457 -12.559 -25.648 1.00 77.75 107 LYS A C 1
ATOM 875 O O . LYS A 1 107 ? 5.550 -12.648 -26.471 1.00 77.75 107 LYS A O 1
ATOM 880 N N . SER A 1 108 ? 7.312 -13.547 -25.407 1.00 85.62 108 SER A N 1
ATOM 881 C CA . SER A 1 108 ? 7.178 -14.884 -25.988 1.00 85.62 108 SER A CA 1
ATOM 882 C C . SER A 1 108 ? 5.943 -15.612 -25.442 1.00 85.62 108 SER A C 1
ATOM 884 O O . SER A 1 108 ? 5.405 -15.248 -24.394 1.00 85.62 108 SER A O 1
ATOM 886 N N . LEU A 1 109 ? 5.505 -16.676 -26.126 1.00 87.38 109 LEU A N 1
ATOM 887 C CA . LEU A 1 109 ? 4.428 -17.539 -25.626 1.00 87.38 109 LEU A CA 1
ATOM 888 C C . LEU A 1 109 ? 4.766 -18.131 -24.250 1.00 87.38 109 LEU A C 1
ATOM 890 O O . LEU A 1 109 ? 3.894 -18.200 -23.390 1.00 87.38 109 LEU A O 1
ATOM 894 N N . GLN A 1 110 ? 6.028 -18.511 -24.033 1.00 90.06 110 GLN A N 1
ATOM 895 C CA . GLN A 1 110 ? 6.494 -19.019 -22.746 1.00 90.06 110 GLN A CA 1
ATOM 896 C C . GLN A 1 110 ? 6.342 -17.961 -21.644 1.00 90.06 110 GLN A C 1
ATOM 898 O O . GLN A 1 110 ? 5.755 -18.242 -20.604 1.00 90.06 110 GLN A O 1
ATOM 903 N N . GLU A 1 111 ? 6.782 -16.724 -21.891 1.00 86.25 111 GLU A N 1
ATOM 904 C CA . GLU A 1 111 ? 6.623 -15.633 -20.919 1.00 86.25 111 GLU A CA 1
ATOM 905 C C . GLU A 1 111 ? 5.141 -15.339 -20.629 1.00 86.25 111 GLU A C 1
ATOM 907 O O . GLU A 1 111 ? 4.782 -15.023 -19.496 1.00 86.25 111 GLU A O 1
ATOM 912 N N . LEU A 1 112 ? 4.258 -15.465 -21.628 1.00 85.75 112 LEU A N 1
ATOM 913 C CA . LEU A 1 112 ? 2.813 -15.346 -21.419 1.00 85.75 112 LEU A CA 1
ATOM 914 C C . LEU A 1 112 ? 2.273 -16.479 -20.530 1.00 85.75 112 LEU A C 1
ATOM 916 O O . LEU A 1 112 ? 1.476 -16.220 -19.631 1.00 85.75 112 LEU A O 1
ATOM 920 N N . GLN A 1 113 ? 2.699 -17.723 -20.755 1.00 89.19 113 GLN A N 1
ATOM 921 C CA . GLN A 1 113 ? 2.299 -18.871 -19.934 1.00 89.19 113 GLN A CA 1
ATOM 922 C C . GLN A 1 113 ? 2.759 -18.717 -18.480 1.00 89.19 113 GLN A C 1
ATOM 924 O O . GLN A 1 113 ? 1.972 -18.947 -17.561 1.00 89.19 113 GLN A O 1
ATOM 929 N N . GLU A 1 114 ? 3.996 -18.269 -18.265 1.00 89.31 114 GLU A N 1
ATOM 930 C CA . GLU A 1 114 ? 4.539 -17.970 -16.936 1.00 89.31 114 GLU A CA 1
ATOM 931 C C . GLU A 1 114 ? 3.721 -16.873 -16.235 1.00 89.31 114 GLU A C 1
ATOM 933 O O . GLU A 1 114 ? 3.337 -17.031 -15.074 1.00 89.31 114 GLU A O 1
ATOM 938 N N . GLN A 1 115 ? 3.361 -15.800 -16.951 1.00 86.50 115 GLN A N 1
ATOM 939 C CA . GLN A 1 115 ? 2.506 -14.735 -16.417 1.00 86.50 115 GLN A CA 1
ATOM 940 C C . GLN A 1 115 ? 1.104 -15.228 -16.047 1.00 86.50 115 GLN A C 1
ATOM 942 O O . GLN A 1 115 ? 0.599 -14.881 -14.980 1.00 86.50 115 GLN A O 1
ATOM 947 N N . LEU A 1 116 ? 0.470 -16.041 -16.896 1.00 87.44 116 LEU A N 1
ATOM 948 C CA . LEU A 1 116 ? -0.857 -16.601 -16.620 1.00 87.44 116 LEU A CA 1
A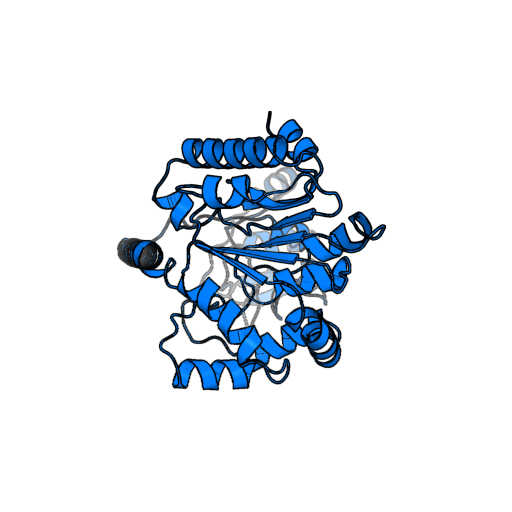TOM 949 C C . LEU A 1 116 ? -0.833 -17.564 -15.427 1.00 87.44 116 LEU A C 1
ATOM 951 O O . LEU A 1 116 ? -1.733 -17.519 -14.589 1.00 87.44 116 LEU A O 1
ATOM 955 N N . SER A 1 117 ? 0.211 -18.389 -15.314 1.00 89.50 117 SER A N 1
ATOM 956 C CA . SER A 1 117 ? 0.437 -19.242 -14.143 1.00 89.50 117 SER A CA 1
ATOM 957 C C . SER A 1 117 ? 0.546 -18.405 -12.866 1.00 89.50 117 SER A C 1
ATOM 959 O O . SER A 1 117 ? -0.165 -18.662 -11.895 1.00 89.50 117 SER A O 1
ATOM 961 N N . TRP A 1 118 ? 1.355 -17.343 -12.891 1.00 88.56 118 TRP A N 1
ATOM 962 C CA . TRP A 1 118 ? 1.497 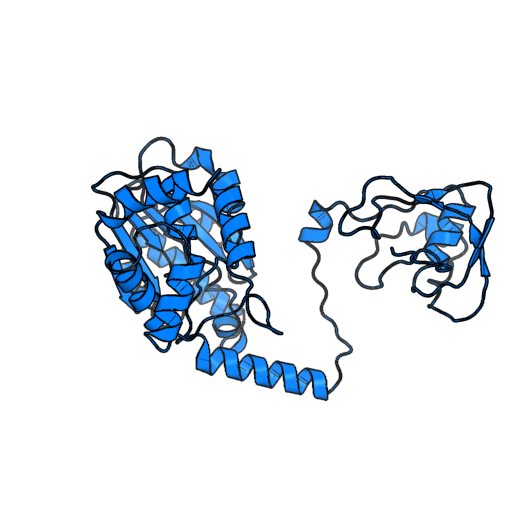-16.416 -11.769 1.00 88.56 118 TRP A CA 1
ATOM 963 C C . TRP A 1 118 ? 0.174 -15.725 -11.396 1.00 88.56 118 TRP A C 1
ATOM 965 O O . TRP A 1 118 ? -0.169 -15.655 -10.215 1.00 88.56 118 TRP A O 1
ATOM 975 N N . ILE A 1 119 ? -0.618 -15.280 -12.380 1.00 89.06 119 ILE A N 1
ATOM 976 C CA . ILE A 1 119 ? -1.953 -14.705 -12.137 1.00 89.06 119 ILE A CA 1
ATOM 977 C C . ILE A 1 119 ? -2.854 -15.723 -11.434 1.00 89.06 119 ILE A C 1
ATOM 979 O O . ILE A 1 119 ? -3.467 -15.392 -10.420 1.00 89.06 119 ILE A O 1
ATOM 983 N N . ASN A 1 120 ? -2.912 -16.961 -11.932 1.00 89.31 120 ASN A N 1
ATOM 984 C CA . ASN A 1 120 ? -3.727 -18.016 -11.329 1.00 89.31 120 ASN A CA 1
ATOM 985 C C . ASN A 1 120 ? -3.306 -18.301 -9.882 1.00 89.31 120 ASN A C 1
ATOM 987 O O . ASN A 1 120 ? -4.168 -18.433 -9.013 1.00 89.31 120 ASN A O 1
ATOM 991 N N . GLN A 1 121 ? -1.999 -18.324 -9.606 1.00 88.06 121 GLN A N 1
ATOM 992 C CA . GLN A 1 121 ? -1.484 -18.481 -8.246 1.00 88.06 121 GLN A CA 1
ATOM 993 C C . GLN A 1 121 ? -1.925 -17.328 -7.338 1.00 88.06 121 GLN A C 1
ATOM 995 O O . GLN A 1 121 ? -2.434 -17.571 -6.247 1.00 88.06 121 GLN A O 1
ATOM 1000 N N . ILE A 1 122 ? -1.822 -16.074 -7.788 1.00 87.75 122 ILE A N 1
ATOM 1001 C CA . ILE A 1 122 ? -2.292 -14.928 -6.996 1.00 87.75 122 ILE A CA 1
ATOM 1002 C C . ILE A 1 122 ? -3.789 -15.023 -6.711 1.00 87.75 122 ILE A C 1
ATOM 1004 O O . ILE A 1 122 ? -4.209 -14.799 -5.577 1.00 87.75 122 ILE A O 1
ATOM 1008 N N . LEU A 1 123 ? -4.602 -15.359 -7.714 1.00 87.81 123 LEU A N 1
ATOM 1009 C CA . LEU A 1 123 ? -6.051 -15.475 -7.543 1.00 87.81 123 LEU A CA 1
ATOM 1010 C C . LEU A 1 123 ? -6.429 -16.562 -6.529 1.00 87.81 123 LEU A C 1
ATOM 1012 O O . LEU A 1 123 ? -7.361 -16.363 -5.749 1.00 87.81 123 LEU A O 1
ATOM 1016 N N . ALA A 1 124 ? -5.701 -17.680 -6.521 1.00 87.81 124 ALA A N 1
ATOM 1017 C CA . ALA A 1 124 ? -5.945 -18.792 -5.610 1.00 87.81 124 ALA A CA 1
ATOM 1018 C C . ALA A 1 124 ? -5.422 -18.536 -4.185 1.00 87.81 124 ALA A C 1
ATOM 1020 O O . ALA A 1 124 ? -6.072 -18.925 -3.213 1.00 87.81 124 ALA A O 1
ATOM 1021 N N . HIS A 1 125 ? -4.263 -17.884 -4.049 1.00 87.38 125 HIS A N 1
ATOM 1022 C CA . HIS A 1 125 ? -3.516 -17.863 -2.789 1.00 87.38 125 HIS A CA 1
ATOM 1023 C C . HIS A 1 125 ? -3.512 -16.514 -2.069 1.00 87.38 125 HIS A C 1
ATOM 1025 O O . HIS A 1 125 ? -3.508 -16.517 -0.842 1.00 87.38 125 HIS A O 1
ATOM 1031 N N . ALA A 1 126 ? -3.602 -15.373 -2.764 1.00 87.44 126 ALA A N 1
ATOM 1032 C CA . ALA A 1 126 ? -3.545 -14.054 -2.117 1.00 87.44 126 ALA A CA 1
ATOM 1033 C C . ALA A 1 126 ? -4.587 -13.836 -0.996 1.00 87.44 126 ALA A C 1
ATOM 1035 O O . ALA A 1 126 ? -4.234 -13.219 0.010 1.00 87.44 126 ALA A O 1
ATOM 1036 N N . PRO A 1 127 ? -5.830 -14.368 -1.077 1.00 89.94 127 PRO A N 1
ATOM 1037 C CA . PRO A 1 127 ? -6.789 -14.309 0.034 1.00 89.94 127 PRO A CA 1
ATOM 1038 C C . PRO A 1 127 ? -6.374 -15.093 1.287 1.00 89.94 127 PRO A C 1
ATOM 1040 O O . PRO A 1 127 ? -7.078 -15.056 2.289 1.00 89.94 127 PRO A O 1
ATOM 1043 N N . ASN A 1 128 ? -5.273 -15.836 1.238 1.00 91.00 128 ASN A N 1
ATOM 1044 C CA . ASN A 1 128 ? -4.709 -16.557 2.371 1.00 91.00 128 ASN A CA 1
ATOM 1045 C C . ASN A 1 128 ? -3.329 -16.026 2.754 1.00 91.00 128 ASN A C 1
ATOM 1047 O O . ASN A 1 128 ? -2.716 -16.617 3.625 1.00 91.00 128 ASN A O 1
ATOM 1051 N N . CYS A 1 129 ? -2.833 -14.950 2.136 1.00 91.50 129 CYS A N 1
ATOM 1052 C CA . CYS A 1 129 ? -1.491 -14.449 2.414 1.00 91.50 129 CYS A CA 1
ATOM 1053 C C . CYS A 1 129 ? -1.476 -13.314 3.447 1.00 91.50 129 CYS A C 1
ATOM 1055 O O . CYS A 1 129 ? -2.485 -12.644 3.694 1.00 91.50 129 CYS A O 1
ATOM 1057 N N . VAL A 1 130 ? -0.301 -13.083 4.027 1.00 93.31 130 VAL A N 1
ATOM 1058 C CA . VAL A 1 130 ? 0.008 -12.018 4.984 1.00 93.31 130 VAL A CA 1
ATOM 1059 C C . VAL A 1 130 ? 1.074 -11.100 4.396 1.00 93.31 130 VAL A C 1
ATOM 1061 O O . VAL A 1 130 ? 2.039 -11.564 3.795 1.00 93.31 130 VAL A O 1
ATOM 1064 N N . PHE A 1 131 ? 0.917 -9.792 4.588 1.00 91.44 131 PHE A N 1
ATOM 1065 C CA . PHE A 1 131 ? 1.957 -8.809 4.288 1.00 91.44 131 PHE A CA 1
ATOM 1066 C C . PHE A 1 131 ? 2.692 -8.442 5.579 1.00 91.44 131 PHE A C 1
ATOM 1068 O O . PHE A 1 131 ? 2.192 -7.625 6.360 1.00 91.44 131 PHE A O 1
ATOM 1075 N N . PHE A 1 132 ? 3.872 -9.030 5.801 1.00 93.19 132 PHE A N 1
ATOM 1076 C CA . PHE A 1 132 ? 4.742 -8.655 6.924 1.00 93.19 132 PHE A CA 1
ATOM 1077 C C . PHE A 1 132 ? 5.315 -7.248 6.761 1.00 93.19 132 PHE A C 1
ATOM 1079 O O . PHE A 1 132 ? 5.444 -6.505 7.734 1.00 93.19 132 PHE A O 1
ATOM 1086 N N . TRP A 1 133 ? 5.556 -6.834 5.518 1.00 91.62 133 TRP A N 1
ATOM 1087 C CA . TRP A 1 133 ? 6.131 -5.534 5.177 1.00 91.62 133 TRP A CA 1
ATOM 1088 C C . TRP A 1 133 ? 5.186 -4.714 4.295 1.00 91.62 133 TRP A C 1
ATOM 1090 O O . TRP A 1 133 ? 4.383 -5.262 3.535 1.00 91.62 133 TRP A O 1
ATOM 1100 N N . ASN A 1 134 ? 5.255 -3.386 4.406 1.00 88.00 134 ASN A N 1
ATOM 1101 C CA . ASN A 1 134 ? 4.468 -2.504 3.552 1.00 88.00 134 ASN A CA 1
ATOM 1102 C C . ASN A 1 134 ? 5.032 -2.505 2.126 1.00 88.00 134 ASN A C 1
ATOM 1104 O O . ASN A 1 134 ? 6.175 -2.110 1.898 1.00 88.00 134 ASN A O 1
ATOM 1108 N N . THR A 1 135 ? 4.186 -2.834 1.152 1.00 82.62 135 THR A N 1
ATOM 1109 C CA . THR A 1 135 ? 4.503 -2.665 -0.277 1.00 82.62 135 THR A CA 1
ATOM 1110 C C . THR A 1 135 ? 4.397 -1.202 -0.722 1.00 82.62 135 THR A C 1
ATOM 1112 O O . THR A 1 135 ? 5.001 -0.792 -1.715 1.00 82.62 135 THR A O 1
ATOM 1115 N N . GLU A 1 136 ? 3.637 -0.393 0.019 1.00 84.19 136 GLU A N 1
ATOM 1116 C CA . GLU A 1 136 ? 3.479 1.043 -0.190 1.00 84.19 136 GLU A CA 1
ATOM 1117 C C . GLU A 1 136 ? 4.399 1.842 0.740 1.00 84.19 136 GLU A C 1
ATOM 1119 O O . GLU A 1 136 ? 4.611 1.475 1.891 1.00 84.19 136 GLU A O 1
ATOM 1124 N N . ASN A 1 137 ? 4.913 2.977 0.264 1.00 87.12 137 ASN A N 1
ATOM 1125 C CA . ASN A 1 137 ? 5.644 3.915 1.118 1.00 87.12 137 ASN A CA 1
ATOM 1126 C C . ASN A 1 137 ? 4.683 4.823 1.922 1.00 87.12 137 ASN A C 1
ATOM 1128 O O . ASN A 1 137 ? 3.465 4.785 1.733 1.00 87.12 137 ASN A O 1
ATOM 1132 N N . TYR A 1 138 ? 5.258 5.657 2.795 1.00 91.88 138 TYR A N 1
ATOM 1133 C CA . TYR A 1 138 ? 4.544 6.627 3.639 1.00 91.88 138 TYR A CA 1
ATOM 1134 C C . TYR A 1 138 ? 4.474 8.045 3.058 1.00 91.88 138 TYR A C 1
ATOM 1136 O O . TYR A 1 138 ? 4.266 9.010 3.796 1.00 91.88 138 TYR A O 1
ATOM 1144 N N . ILE A 1 139 ? 4.746 8.231 1.764 1.00 88.56 139 ILE A N 1
ATOM 1145 C CA . ILE A 1 139 ? 4.805 9.573 1.164 1.00 88.56 139 ILE A CA 1
ATOM 1146 C C . ILE A 1 139 ? 3.435 10.260 1.232 1.00 88.56 139 ILE A C 1
ATOM 1148 O O . ILE A 1 139 ? 3.372 11.456 1.516 1.00 88.56 139 ILE A O 1
ATOM 1152 N N . ASP A 1 140 ? 2.361 9.506 1.016 1.00 86.94 140 ASP A N 1
ATOM 1153 C CA . ASP A 1 140 ? 0.972 9.949 1.136 1.00 86.94 140 ASP A CA 1
ATOM 1154 C C . ASP A 1 140 ? 0.662 10.501 2.533 1.00 86.94 140 ASP A C 1
ATOM 1156 O O . ASP A 1 140 ? 0.141 11.610 2.669 1.00 86.94 140 ASP A O 1
ATOM 1160 N N . ILE A 1 141 ? 1.057 9.778 3.579 1.00 91.44 141 ILE A N 1
ATOM 1161 C CA . ILE A 1 141 ? 0.872 10.191 4.975 1.00 91.44 141 ILE A CA 1
ATOM 1162 C C . ILE A 1 141 ? 1.731 11.429 5.279 1.00 91.44 141 ILE A C 1
ATOM 1164 O O . ILE A 1 141 ? 1.248 12.435 5.806 1.00 91.44 141 ILE A O 1
ATOM 1168 N N . ASN A 1 142 ? 3.000 11.411 4.866 1.00 89.81 142 ASN A N 1
ATOM 1169 C CA . ASN A 1 142 ? 3.957 12.482 5.141 1.00 89.81 142 ASN A CA 1
ATOM 1170 C C . ASN A 1 142 ? 3.612 13.813 4.460 1.00 89.81 142 ASN A C 1
ATOM 1172 O O . ASN A 1 142 ? 3.742 14.874 5.081 1.00 89.81 142 ASN A O 1
ATOM 1176 N N . ARG A 1 143 ? 3.145 13.783 3.204 1.00 86.62 143 ARG A N 1
ATOM 1177 C CA . ARG A 1 143 ? 2.667 14.981 2.484 1.00 86.62 143 ARG A CA 1
ATOM 1178 C C . ARG A 1 143 ? 1.480 15.619 3.196 1.00 86.62 143 ARG A C 1
ATOM 1180 O O . ARG A 1 143 ? 1.391 16.842 3.278 1.00 86.62 143 ARG A O 1
ATOM 1187 N N . ASN A 1 144 ? 0.629 14.782 3.776 1.00 85.44 144 ASN A N 1
ATOM 1188 C CA . ASN A 1 144 ? -0.618 15.179 4.405 1.00 85.44 144 ASN A CA 1
ATOM 1189 C C . ASN A 1 144 ? -0.521 15.309 5.926 1.00 85.44 144 ASN A C 1
ATOM 1191 O O . ASN A 1 144 ? -1.540 15.495 6.587 1.00 85.44 144 ASN A O 1
ATOM 1195 N N . LYS A 1 145 ? 0.689 15.282 6.504 1.00 84.62 145 LYS A N 1
ATOM 1196 C CA . LYS A 1 145 ? 0.913 15.266 7.959 1.00 84.62 145 LYS A CA 1
ATOM 1197 C C . LYS A 1 145 ? 0.243 16.404 8.728 1.00 84.62 145 LYS A C 1
ATOM 1199 O O . LYS A 1 145 ? 0.093 16.303 9.932 1.00 84.62 145 LYS A O 1
ATOM 1204 N N . LYS A 1 146 ? -0.104 17.521 8.080 1.00 81.38 146 LYS A N 1
ATOM 1205 C CA . LYS A 1 146 ? -0.738 18.682 8.730 1.00 81.38 146 LYS A CA 1
ATOM 1206 C C . LYS A 1 146 ? -2.269 18.650 8.704 1.00 81.38 146 LYS A C 1
ATOM 1208 O O . LYS A 1 146 ? -2.871 19.456 9.402 1.00 81.38 146 LYS A O 1
ATOM 1213 N N . LEU A 1 147 ? -2.886 17.758 7.927 1.00 73.88 147 LEU A N 1
ATOM 1214 C CA . LEU A 1 147 ? -4.329 17.799 7.670 1.00 73.88 147 LEU A CA 1
ATOM 1215 C C . LEU A 1 147 ? -5.173 17.480 8.907 1.00 73.88 147 LEU A C 1
ATOM 1217 O O . LEU A 1 147 ? -6.195 18.121 9.122 1.00 73.88 147 LEU A O 1
ATOM 1221 N N . LEU A 1 148 ? -4.709 16.547 9.740 1.00 71.06 148 LEU A N 1
ATOM 1222 C CA . LEU A 1 148 ? -5.459 16.037 10.893 1.00 71.06 148 LEU A CA 1
ATOM 1223 C C . LEU A 1 148 ? -4.930 16.513 12.248 1.00 71.06 148 LEU A C 1
ATOM 1225 O O . LEU A 1 148 ? -5.488 16.181 13.281 1.00 71.06 148 LEU A O 1
ATOM 1229 N N . LYS A 1 149 ? -3.885 17.347 12.282 1.00 64.19 149 LYS A N 1
ATOM 1230 C CA . LYS A 1 149 ? -3.171 17.713 13.524 1.00 64.19 149 LYS A CA 1
ATOM 1231 C C . LYS A 1 149 ? -3.950 18.583 14.520 1.00 64.19 149 LYS A C 1
ATOM 1233 O O . LYS A 1 149 ? -3.354 19.103 15.458 1.00 64.19 149 LYS A O 1
ATOM 1238 N N . ARG A 1 150 ? -5.254 18.786 14.324 1.00 68.69 150 ARG A N 1
ATOM 1239 C CA . ARG A 1 150 ? -6.087 19.522 15.284 1.00 68.69 150 ARG A CA 1
ATOM 1240 C C . ARG A 1 150 ? -6.569 18.628 16.425 1.00 68.69 150 ARG A C 1
ATOM 1242 O O . ARG A 1 150 ? -6.740 19.144 17.524 1.00 68.69 150 ARG A O 1
ATOM 1249 N N . LYS A 1 151 ? -6.761 17.327 16.176 1.00 85.62 151 LYS A N 1
ATOM 1250 C CA . LYS A 1 151 ? -7.246 16.348 17.156 1.00 85.62 151 LYS A CA 1
ATOM 1251 C C . LYS A 1 151 ? -6.639 14.960 16.879 1.00 85.62 151 LYS A C 1
ATOM 1253 O O . LYS A 1 151 ? -6.379 14.650 15.718 1.00 85.62 151 LYS A O 1
ATOM 1258 N N . PRO A 1 152 ? -6.395 14.135 17.912 1.00 92.69 152 PRO A N 1
ATOM 1259 C CA . PRO A 1 152 ? -6.005 12.737 17.733 1.00 92.69 152 PRO A CA 1
ATOM 1260 C C . PRO A 1 152 ? -7.060 11.935 16.959 1.00 92.69 152 PRO A C 1
ATOM 1262 O O . PRO A 1 152 ? -8.250 12.233 17.047 1.00 92.69 152 PRO A O 1
ATOM 1265 N N . ILE A 1 153 ? -6.632 10.885 16.254 1.00 94.69 153 ILE A N 1
ATOM 1266 C CA . ILE A 1 153 ? -7.533 9.962 15.554 1.00 94.69 153 ILE A CA 1
ATOM 1267 C C . ILE A 1 153 ? -8.470 9.297 16.562 1.00 94.69 153 ILE A C 1
ATOM 1269 O O . ILE A 1 153 ? -8.014 8.690 17.530 1.00 94.69 153 ILE A O 1
ATOM 1273 N N . ASN A 1 154 ? -9.775 9.347 16.300 1.00 95.69 154 ASN A N 1
ATOM 1274 C CA . ASN A 1 154 ? -10.764 8.632 17.100 1.00 95.69 154 ASN A CA 1
ATOM 1275 C C . ASN A 1 154 ? -10.891 7.170 16.647 1.00 95.69 154 ASN A C 1
ATOM 1277 O O . ASN A 1 154 ? -10.819 6.249 17.459 1.00 95.69 154 ASN A O 1
ATOM 1281 N N . LYS A 1 155 ? -11.026 6.941 15.333 1.00 97.62 155 LYS A N 1
ATOM 1282 C CA . LYS A 1 155 ? -11.106 5.592 14.756 1.00 97.62 155 LYS A CA 1
ATOM 1283 C C . LYS A 1 155 ? -10.274 5.444 13.494 1.00 97.62 155 LYS A C 1
ATOM 1285 O O . LYS A 1 155 ? -10.354 6.272 12.585 1.00 97.62 155 LYS A O 1
ATOM 1290 N N . LEU A 1 156 ? -9.536 4.342 13.415 1.00 98.00 156 LEU A N 1
ATOM 1291 C CA . LEU A 1 156 ? -8.813 3.926 12.220 1.00 98.00 156 LEU A CA 1
ATOM 1292 C C . LEU A 1 156 ? -9.420 2.637 11.663 1.00 98.00 156 LEU A C 1
ATOM 1294 O O . LEU A 1 156 ? -9.292 1.570 12.258 1.00 98.00 156 LEU A O 1
ATOM 1298 N N . TYR A 1 157 ? -10.031 2.727 10.487 1.00 98.50 157 TYR A N 1
ATOM 1299 C CA . TYR A 1 157 ? -10.452 1.576 9.695 1.00 98.50 157 TYR A CA 1
ATOM 1300 C C . TYR A 1 157 ? -9.339 1.243 8.702 1.00 98.50 157 TYR A C 1
ATOM 1302 O O . TYR A 1 157 ? -8.999 2.062 7.852 1.00 98.50 157 TYR A O 1
ATOM 1310 N N . SER A 1 158 ? -8.758 0.051 8.774 1.00 97.81 158 SER A N 1
ATOM 1311 C CA . SER A 1 158 ? -7.580 -0.273 7.967 1.00 97.81 158 SER A CA 1
ATOM 1312 C C . SER A 1 158 ? -7.597 -1.692 7.429 1.00 97.81 158 SER A C 1
ATOM 1314 O O . SER A 1 158 ? -8.011 -2.613 8.127 1.00 97.81 158 SER A O 1
ATOM 1316 N N . VAL A 1 159 ? -7.032 -1.889 6.239 1.00 96.69 159 VAL A N 1
ATOM 1317 C CA . VAL A 1 159 ? -6.570 -3.222 5.829 1.00 96.69 159 VAL A CA 1
ATOM 1318 C C . VAL A 1 159 ? -5.518 -3.773 6.794 1.00 96.69 159 VAL A C 1
ATOM 1320 O O . VAL A 1 159 ? -4.807 -3.004 7.454 1.00 96.69 159 VAL A O 1
ATOM 1323 N N . ALA A 1 160 ? -5.426 -5.097 6.915 1.00 95.88 160 ALA A N 1
ATOM 1324 C CA . ALA A 1 160 ? -4.566 -5.778 7.885 1.00 95.88 160 ALA A CA 1
ATOM 1325 C C . ALA A 1 160 ? -3.130 -5.950 7.356 1.00 95.88 160 ALA A C 1
ATOM 1327 O O . ALA A 1 160 ? -2.586 -7.050 7.335 1.00 95.88 160 ALA A O 1
ATOM 1328 N N . ALA A 1 161 ? -2.501 -4.849 6.937 1.00 88.75 161 ALA A N 1
ATOM 1329 C CA . ALA A 1 161 ? -1.182 -4.853 6.303 1.00 88.75 161 ALA A CA 1
ATOM 1330 C C . ALA A 1 161 ? -0.124 -4.147 7.167 1.00 88.75 161 ALA A C 1
ATOM 1332 O O . ALA A 1 161 ? -0.300 -2.973 7.483 1.00 88.75 161 ALA A O 1
ATOM 1333 N N . SER A 1 162 ? 0.955 -4.864 7.522 1.00 91.25 162 SER A N 1
ATOM 1334 C CA . SER A 1 162 ? 2.231 -4.367 8.086 1.00 91.25 162 SER A CA 1
ATOM 1335 C C . SER A 1 162 ? 2.145 -3.092 8.964 1.00 91.25 162 SER A C 1
ATOM 1337 O O . SER A 1 162 ? 1.257 -2.996 9.807 1.00 91.25 162 SER A O 1
ATOM 1339 N N . PHE A 1 163 ? 3.066 -2.130 8.856 1.00 95.25 163 PHE A N 1
ATOM 1340 C CA . PHE A 1 163 ? 3.205 -0.999 9.787 1.00 95.25 163 PHE A CA 1
ATOM 1341 C C . PHE A 1 163 ? 2.468 0.278 9.377 1.00 95.25 163 PHE A C 1
ATOM 1343 O O . PHE A 1 163 ? 2.367 1.204 10.178 1.00 95.25 163 PHE A O 1
ATOM 1350 N N . LYS A 1 164 ? 1.905 0.366 8.167 1.00 95.50 164 LYS A N 1
ATOM 1351 C CA . LYS A 1 164 ? 1.226 1.597 7.726 1.00 95.50 164 LYS A CA 1
ATOM 1352 C C . LYS A 1 164 ? 0.065 2.046 8.639 1.00 95.50 164 LYS A C 1
ATOM 1354 O O . LYS A 1 164 ? -0.017 3.247 8.893 1.00 95.50 164 LYS A O 1
ATOM 1359 N N . PRO A 1 165 ? -0.768 1.155 9.220 1.00 96.25 165 PRO A N 1
ATOM 1360 C CA . PRO A 1 165 ? -1.780 1.538 10.212 1.00 96.25 165 PRO A CA 1
ATOM 1361 C C . PRO A 1 165 ? -1.160 2.181 11.462 1.00 96.25 165 PRO A C 1
ATOM 1363 O O . PRO A 1 165 ? -1.655 3.191 11.955 1.00 96.25 165 PRO A O 1
ATOM 1366 N N . ASN A 1 166 ? -0.039 1.638 11.940 1.00 97.44 166 ASN A N 1
ATOM 1367 C CA . ASN A 1 166 ? 0.733 2.204 13.045 1.00 97.44 166 ASN A CA 1
ATOM 1368 C C . ASN A 1 166 ? 1.288 3.588 12.670 1.00 97.44 166 ASN A C 1
ATOM 1370 O O . ASN A 1 166 ? 1.156 4.541 13.433 1.00 97.44 166 ASN A O 1
ATOM 1374 N N . TYR A 1 167 ? 1.823 3.735 11.455 1.00 96.50 167 TYR A N 1
ATOM 1375 C CA . TYR A 1 167 ? 2.374 5.002 10.972 1.00 96.50 167 TYR A CA 1
ATOM 1376 C C . TYR A 1 167 ? 1.312 6.105 10.815 1.00 96.50 167 TYR A C 1
ATOM 1378 O O . TYR A 1 167 ? 1.603 7.281 11.053 1.00 96.50 167 TYR A O 1
ATOM 1386 N N . PHE A 1 168 ? 0.066 5.749 10.465 1.00 95.50 168 PHE A N 1
ATOM 1387 C CA . PHE A 1 168 ? -1.077 6.673 10.506 1.00 95.50 168 PHE A CA 1
ATOM 1388 C C . PHE A 1 168 ? -1.262 7.255 11.910 1.00 95.50 168 PHE A C 1
ATOM 1390 O O . PHE A 1 168 ? -1.303 8.476 12.072 1.00 95.50 168 PHE A O 1
ATOM 1397 N N . LEU A 1 169 ? -1.343 6.383 12.917 1.00 96.12 169 LEU A N 1
ATOM 1398 C CA . LEU A 1 169 ? -1.530 6.785 14.309 1.00 96.12 169 LEU A CA 1
ATOM 1399 C C . LEU A 1 169 ? -0.344 7.608 14.825 1.00 96.12 169 LEU A C 1
ATOM 1401 O O . LEU A 1 169 ? -0.556 8.630 15.470 1.00 96.12 169 LEU A O 1
ATOM 1405 N N . GLU A 1 170 ? 0.890 7.233 14.484 1.00 95.38 170 GLU A N 1
ATOM 1406 C CA . GLU A 1 170 ? 2.086 7.999 14.857 1.00 95.38 170 GLU A CA 1
ATOM 1407 C C . GLU A 1 170 ? 2.089 9.406 14.245 1.00 95.38 170 GLU A C 1
ATOM 1409 O O . GLU A 1 170 ? 2.367 10.398 14.917 1.00 95.38 170 GLU A O 1
ATOM 1414 N N . THR A 1 171 ? 1.734 9.522 12.963 1.00 94.00 171 THR A N 1
ATOM 1415 C CA . THR A 1 171 ? 1.809 10.803 12.248 1.00 94.00 171 THR A CA 1
ATOM 1416 C C . THR A 1 171 ? 0.724 11.788 12.683 1.00 94.00 171 THR A C 1
ATOM 1418 O O . THR A 1 171 ? 0.975 12.998 12.774 1.00 94.00 171 THR A O 1
ATOM 1421 N N . TYR A 1 172 ? -0.494 11.287 12.892 1.00 93.50 172 TYR A N 1
ATOM 1422 C CA . TYR A 1 172 ? -1.676 12.109 13.155 1.00 93.50 172 TYR A CA 1
ATOM 1423 C C . TYR A 1 172 ? -2.058 12.180 14.638 1.00 93.50 172 TYR A C 1
ATOM 1425 O O . TYR A 1 172 ? -2.818 13.066 15.020 1.00 93.50 172 TYR A O 1
ATOM 1433 N N . GLY A 1 173 ? -1.471 11.325 15.476 1.00 94.50 173 GLY A N 1
ATOM 1434 C CA . GLY A 1 173 ? -1.736 11.245 16.906 1.00 94.50 173 GLY A CA 1
ATOM 1435 C C . GLY A 1 173 ? -2.924 10.341 17.238 1.00 94.50 173 GLY A C 1
ATOM 1436 O O . GLY A 1 173 ? -3.859 10.188 16.453 1.00 94.50 173 GLY A O 1
ATOM 1437 N N . PHE A 1 174 ? -2.887 9.757 18.433 1.00 96.69 174 PHE A N 1
ATOM 1438 C CA . PHE A 1 174 ? -3.921 8.877 18.978 1.00 96.69 174 PHE A CA 1
ATOM 1439 C C . PHE A 1 174 ? -3.941 8.965 20.510 1.00 96.69 174 PHE A C 1
ATOM 1441 O O . PHE A 1 174 ? -2.978 9.442 21.118 1.00 96.69 174 PHE A O 1
ATOM 1448 N N . THR A 1 175 ? -5.033 8.521 21.129 1.00 96.62 175 THR A N 1
ATOM 1449 C CA . THR A 1 175 ? -5.194 8.426 22.590 1.00 96.62 175 THR A CA 1
ATOM 1450 C C . THR A 1 175 ? -5.540 6.995 22.985 1.00 96.62 175 THR A C 1
ATOM 1452 O O . THR A 1 175 ? -5.772 6.143 22.132 1.00 96.62 175 THR A O 1
ATOM 1455 N N . GLU A 1 176 ? -5.613 6.717 24.282 1.00 97.25 176 GLU A N 1
ATOM 1456 C CA . GLU A 1 176 ? -6.073 5.441 24.837 1.00 97.25 176 GLU A CA 1
ATOM 1457 C C . GLU A 1 176 ? -7.506 5.060 24.426 1.00 97.25 176 GLU A C 1
ATOM 1459 O O . GLU A 1 176 ? -7.856 3.883 24.462 1.00 97.25 176 GLU A O 1
ATOM 1464 N N . ASN A 1 177 ? -8.313 6.038 23.995 1.00 97.00 177 ASN A N 1
ATOM 1465 C CA . ASN A 1 177 ? -9.682 5.826 23.523 1.00 97.00 177 ASN A CA 1
ATOM 1466 C C . ASN A 1 177 ? -9.765 5.570 22.011 1.00 97.00 177 ASN A C 1
ATOM 1468 O O . ASN A 1 177 ? -10.847 5.278 21.506 1.00 97.00 177 ASN A O 1
ATOM 1472 N N . THR A 1 178 ? -8.650 5.683 21.281 1.00 98.00 178 THR A N 1
ATOM 1473 C CA . THR A 1 178 ? -8.623 5.407 19.844 1.00 98.00 178 THR A CA 1
ATOM 1474 C C . THR A 1 178 ? -8.954 3.938 19.578 1.00 98.00 178 THR A C 1
ATOM 1476 O O . THR A 1 178 ? -8.347 3.034 20.155 1.00 98.00 178 THR A O 1
ATOM 1479 N N . GLU A 1 179 ? -9.884 3.685 18.655 1.00 98.38 179 GLU A N 1
ATOM 1480 C CA . GLU A 1 179 ? -10.219 2.327 18.218 1.00 98.38 179 GLU A CA 1
ATOM 1481 C C . GLU A 1 179 ? -9.631 2.019 16.839 1.00 98.38 179 GLU A C 1
ATOM 1483 O O . GLU A 1 179 ? -9.660 2.842 15.919 1.00 98.38 179 GLU A O 1
ATOM 1488 N N . ILE A 1 180 ? -9.146 0.790 16.667 1.00 98.38 180 ILE A N 1
ATOM 1489 C CA . ILE A 1 180 ? -8.653 0.291 15.384 1.00 98.38 180 ILE A CA 1
ATOM 1490 C C . ILE A 1 180 ? -9.547 -0.851 14.926 1.00 98.38 180 ILE A C 1
ATOM 1492 O O . ILE A 1 180 ? -9.765 -1.834 15.637 1.00 98.38 180 ILE A O 1
ATOM 1496 N N . ILE A 1 181 ? -10.053 -0.731 13.707 1.00 98.56 181 ILE A N 1
ATOM 1497 C CA . ILE A 1 181 ? -10.894 -1.726 13.066 1.00 98.56 181 ILE A CA 1
ATOM 1498 C C . ILE A 1 181 ? -10.149 -2.228 11.836 1.00 98.56 181 ILE A C 1
ATOM 1500 O O . ILE A 1 181 ? -10.142 -1.589 10.781 1.00 98.56 181 ILE A O 1
ATOM 1504 N N . PHE A 1 182 ? -9.525 -3.393 11.973 1.00 98.56 182 PHE A N 1
ATOM 1505 C CA . PHE A 1 182 ? -8.931 -4.093 10.850 1.00 98.56 182 PHE A CA 1
ATOM 1506 C C . PHE A 1 182 ? -10.004 -4.795 10.028 1.00 98.56 182 PHE A C 1
ATOM 1508 O O . PHE A 1 182 ? -10.848 -5.509 10.573 1.00 98.56 182 PHE A O 1
ATOM 1515 N N . TYR A 1 183 ? -9.953 -4.632 8.711 1.00 98.31 183 TYR A N 1
ATOM 1516 C CA . TYR A 1 183 ? -10.780 -5.382 7.779 1.00 98.31 183 TYR A CA 1
ATOM 1517 C C . TYR A 1 183 ? -9.935 -5.923 6.641 1.00 98.31 183 TYR A C 1
ATOM 1519 O O . TYR A 1 183 ? -9.145 -5.198 6.061 1.00 98.31 183 TYR A O 1
ATOM 1527 N N . ASP A 1 184 ? -10.078 -7.197 6.310 1.00 97.31 184 ASP A N 1
ATOM 1528 C CA . ASP A 1 184 ? -9.234 -7.787 5.277 1.00 97.31 184 ASP A CA 1
ATOM 1529 C C . ASP A 1 184 ? -9.921 -8.983 4.621 1.00 97.31 184 ASP A C 1
ATOM 1531 O O . ASP A 1 184 ? -10.698 -9.707 5.256 1.00 97.31 184 ASP A O 1
ATOM 1535 N N . TYR A 1 185 ? -9.626 -9.192 3.341 1.00 95.12 185 TYR A N 1
ATOM 1536 C CA . TYR A 1 185 ? -10.046 -10.383 2.603 1.00 95.12 185 TYR A CA 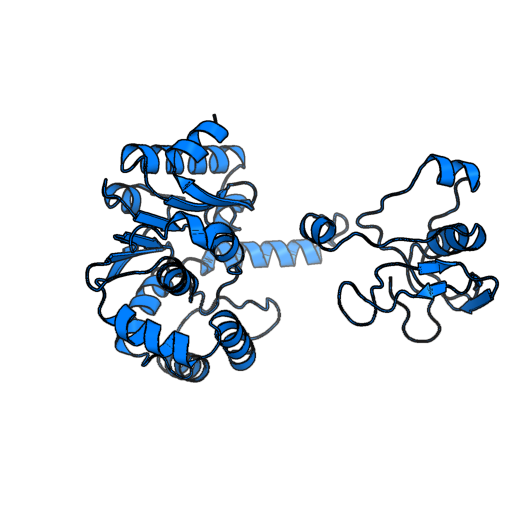1
ATOM 1537 C C . TYR A 1 185 ? -9.203 -11.621 2.949 1.00 95.12 185 TYR A C 1
ATOM 1539 O O . TYR A 1 185 ? -9.570 -12.722 2.541 1.00 95.12 185 TYR A O 1
ATOM 1547 N N . SER A 1 186 ? -8.119 -11.451 3.719 1.00 95.75 186 SER A N 1
ATOM 1548 C CA . SER A 1 186 ? -7.276 -12.515 4.242 1.00 95.75 186 SER A CA 1
ATOM 1549 C C . SER A 1 186 ? -7.546 -12.745 5.719 1.00 95.75 186 SER A C 1
ATOM 1551 O O . SER A 1 186 ? -7.231 -11.929 6.588 1.00 95.75 186 SER A O 1
ATOM 1553 N N . LYS A 1 187 ? -8.118 -13.915 6.023 1.00 95.75 187 LYS A N 1
ATOM 1554 C CA . LYS A 1 187 ? -8.293 -14.359 7.413 1.00 95.75 187 LYS A CA 1
ATOM 1555 C C . LYS A 1 187 ? -6.944 -14.522 8.108 1.00 95.75 187 LYS A C 1
ATOM 1557 O O . LYS A 1 187 ? -6.845 -14.221 9.294 1.00 95.75 187 LYS A O 1
ATOM 1562 N N . GLN A 1 188 ? -5.921 -14.964 7.373 1.00 96.00 188 GLN A N 1
ATOM 1563 C CA . GLN A 1 188 ? -4.584 -15.143 7.924 1.00 96.00 188 GLN A CA 1
ATOM 1564 C C . GLN A 1 188 ? -3.941 -13.795 8.274 1.00 96.00 188 GLN A C 1
ATOM 1566 O O . GLN A 1 188 ? -3.335 -13.688 9.333 1.00 96.00 188 GLN A O 1
ATOM 1571 N N . ALA A 1 189 ? -4.152 -12.744 7.471 1.00 96.62 189 ALA A N 1
ATOM 1572 C CA . ALA A 1 189 ? -3.664 -11.397 7.787 1.00 96.62 189 ALA A CA 1
ATOM 1573 C C . ALA A 1 189 ? -4.322 -10.818 9.053 1.00 96.62 189 ALA A C 1
ATOM 1575 O O . ALA A 1 189 ? -3.642 -10.251 9.910 1.00 96.62 189 ALA A O 1
ATOM 1576 N N . LEU A 1 190 ? -5.635 -11.016 9.219 1.00 97.88 190 LEU A N 1
ATOM 1577 C CA . LEU A 1 190 ? -6.350 -10.618 10.439 1.00 97.88 190 LEU A CA 1
ATOM 1578 C C . LEU A 1 190 ? -5.858 -11.393 11.669 1.00 97.88 190 LEU A C 1
ATOM 1580 O O . LEU A 1 190 ? -5.594 -10.787 12.707 1.00 97.88 190 LEU A O 1
ATOM 1584 N N . ALA A 1 191 ? -5.704 -12.715 11.546 1.00 96.81 191 ALA A N 1
ATOM 1585 C CA . ALA A 1 191 ? -5.182 -13.560 12.617 1.00 96.81 191 ALA A CA 1
ATOM 1586 C C . ALA A 1 191 ? -3.751 -13.160 12.999 1.00 96.81 191 ALA A C 1
ATOM 1588 O O . ALA A 1 191 ? -3.445 -13.043 14.182 1.00 96.81 191 ALA A O 1
ATOM 1589 N N . PHE A 1 192 ? -2.907 -12.863 12.008 1.00 97.06 192 PHE A N 1
ATOM 1590 C CA . PHE A 1 192 ? -1.549 -12.380 12.222 1.00 97.06 192 PHE A CA 1
ATOM 1591 C C . PHE A 1 192 ? -1.525 -11.062 13.008 1.00 97.06 192 PHE A C 1
ATOM 1593 O O . PHE A 1 192 ? -0.788 -10.948 13.983 1.00 97.06 192 PHE A O 1
ATOM 1600 N N . LYS A 1 193 ? -2.375 -10.085 12.657 1.00 96.88 193 LYS A N 1
ATOM 1601 C CA . LYS A 1 193 ? -2.492 -8.830 13.420 1.00 96.88 193 LYS A CA 1
ATOM 1602 C C . LYS A 1 193 ? -2.914 -9.057 14.872 1.00 96.88 193 LYS A C 1
ATOM 1604 O O . LYS A 1 193 ? -2.345 -8.430 15.765 1.00 96.88 193 LYS A O 1
ATOM 1609 N N . ALA A 1 194 ? -3.871 -9.954 15.106 1.00 96.94 194 ALA A N 1
ATOM 1610 C CA . ALA A 1 194 ? -4.304 -10.310 16.454 1.00 96.94 194 ALA A CA 1
ATOM 1611 C C . ALA A 1 194 ? -3.191 -10.998 17.259 1.00 96.94 194 ALA A C 1
ATOM 1613 O O . ALA A 1 194 ? -2.957 -10.634 18.409 1.00 96.94 194 ALA A O 1
ATOM 1614 N N . MET A 1 195 ? -2.474 -11.938 16.642 1.00 96.50 195 MET A N 1
ATOM 1615 C CA . MET A 1 195 ? -1.342 -12.646 17.242 1.00 96.50 195 MET A CA 1
ATOM 1616 C C . MET A 1 195 ? -0.186 -11.696 17.569 1.00 96.50 195 MET A C 1
ATOM 1618 O O . MET A 1 195 ? 0.386 -11.778 18.650 1.00 96.50 195 MET A O 1
ATOM 1622 N N . MET A 1 196 ? 0.126 -10.747 16.683 1.00 96.19 196 MET A N 1
ATOM 1623 C CA . MET A 1 196 ? 1.208 -9.782 16.891 1.00 96.19 196 MET A CA 1
ATOM 1624 C C . MET A 1 196 ? 1.011 -8.976 18.183 1.00 96.19 196 MET A C 1
ATOM 1626 O O . MET A 1 196 ? 1.968 -8.773 18.914 1.00 96.19 196 MET A O 1
ATOM 1630 N N . LEU A 1 197 ? -0.223 -8.588 18.527 1.00 95.19 197 LEU A N 1
ATOM 1631 C CA . LEU A 1 197 ? -0.525 -7.899 19.795 1.00 95.19 197 LEU A CA 1
ATOM 1632 C C . LEU A 1 197 ? -0.236 -8.736 21.049 1.00 95.19 197 LEU A C 1
ATOM 1634 O O . LEU A 1 197 ? -0.009 -8.178 22.127 1.00 95.19 197 LEU A O 1
ATOM 1638 N N . GLN A 1 198 ? -0.318 -10.059 20.921 1.00 93.94 198 GLN A N 1
ATOM 1639 C CA . GLN A 1 198 ? -0.141 -11.003 22.020 1.00 93.94 198 GLN A CA 1
ATOM 1640 C C . GLN A 1 198 ? 1.323 -11.415 22.167 1.00 93.94 198 GLN A C 1
ATOM 1642 O O . GLN A 1 198 ? 1.819 -11.481 23.288 1.00 93.94 198 GLN A O 1
ATOM 1647 N N . GLU A 1 199 ? 1.997 -11.673 21.045 1.00 95.94 199 GLU A N 1
ATOM 1648 C CA . GLU A 1 199 ? 3.309 -12.324 21.024 1.00 95.94 199 GLU A CA 1
ATOM 1649 C C . GLU A 1 199 ? 4.473 -11.359 20.742 1.00 95.94 199 GLU A C 1
ATOM 1651 O O . GLU A 1 199 ? 5.584 -11.627 21.190 1.00 95.94 199 GLU A O 1
ATOM 1656 N N . TRP A 1 200 ? 4.256 -10.227 20.057 1.00 97.25 200 TRP A N 1
ATOM 1657 C CA . TRP A 1 200 ? 5.342 -9.288 19.755 1.00 97.25 200 TRP A CA 1
ATOM 1658 C C . TRP A 1 200 ? 5.503 -8.222 20.844 1.00 97.25 200 TRP A C 1
ATOM 1660 O O . TRP A 1 200 ? 4.564 -7.505 21.207 1.00 97.25 200 TRP A O 1
ATOM 1670 N N . ASP A 1 201 ? 6.724 -8.069 21.347 1.00 95.12 201 ASP A N 1
ATOM 1671 C CA . ASP A 1 201 ? 7.077 -7.090 22.379 1.00 95.12 201 ASP A CA 1
ATOM 1672 C C . ASP A 1 201 ? 7.418 -5.698 21.815 1.00 95.12 201 ASP A C 1
ATOM 1674 O O . ASP A 1 201 ? 7.561 -4.743 22.579 1.00 95.12 201 ASP A O 1
ATOM 1678 N N . GLY A 1 202 ? 7.479 -5.564 20.487 1.00 95.31 202 GLY A N 1
ATOM 1679 C CA . GLY A 1 202 ? 7.817 -4.322 19.790 1.00 95.31 202 GLY A CA 1
ATOM 1680 C C . GLY A 1 202 ? 9.293 -4.195 19.413 1.00 95.31 202 GLY A C 1
ATOM 1681 O O . GLY A 1 202 ? 9.667 -3.189 18.812 1.00 95.31 202 GLY A O 1
ATOM 1682 N N . ARG A 1 203 ? 10.132 -5.179 19.751 1.00 95.75 203 ARG A N 1
ATOM 1683 C CA . ARG A 1 203 ? 11.577 -5.183 19.486 1.00 95.75 203 ARG A CA 1
ATOM 1684 C C . ARG A 1 203 ? 11.923 -6.235 18.443 1.00 95.75 203 ARG A C 1
ATOM 1686 O O . ARG A 1 203 ? 11.205 -7.221 18.301 1.00 95.75 203 ARG A O 1
ATOM 1693 N N . ASN A 1 204 ? 13.016 -6.018 17.708 1.00 95.50 204 ASN A N 1
ATOM 1694 C CA . ASN A 1 204 ? 13.600 -7.007 16.795 1.00 95.50 204 ASN A CA 1
ATOM 1695 C C . ASN A 1 204 ? 12.552 -7.760 15.945 1.00 95.50 204 ASN A C 1
ATOM 1697 O O . ASN A 1 204 ? 12.415 -8.983 16.014 1.00 95.50 204 ASN A O 1
ATOM 1701 N N . TYR A 1 205 ? 11.784 -7.004 15.155 1.00 96.88 205 TYR A N 1
ATOM 1702 C CA . TYR A 1 205 ? 10.728 -7.569 14.316 1.00 96.88 205 TYR A CA 1
ATOM 1703 C C . TYR A 1 205 ? 11.202 -8.723 13.407 1.00 96.88 205 TYR A C 1
ATOM 1705 O O . TYR A 1 205 ? 10.464 -9.698 13.306 1.00 96.88 205 TYR A O 1
ATOM 1713 N N . PRO A 1 206 ? 12.415 -8.701 12.804 1.00 96.75 206 PRO A N 1
ATOM 1714 C CA . PRO A 1 206 ? 12.939 -9.844 12.052 1.00 96.75 206 PRO A CA 1
ATOM 1715 C C . PRO A 1 206 ? 12.971 -11.145 12.850 1.00 96.75 206 PRO A C 1
ATOM 1717 O O . PRO A 1 206 ? 12.464 -12.152 12.367 1.00 96.75 206 PRO A O 1
ATOM 1720 N N . GLN A 1 207 ? 13.509 -11.121 14.076 1.00 97.19 207 GLN A N 1
ATOM 1721 C CA . GLN A 1 207 ? 13.556 -12.322 14.910 1.00 97.19 207 GLN A CA 1
ATOM 1722 C C . GLN A 1 207 ? 12.152 -12.813 15.251 1.00 97.19 207 GLN A C 1
ATOM 1724 O O . GLN A 1 207 ? 11.875 -13.998 15.108 1.00 97.19 207 GLN A O 1
ATOM 1729 N N . PHE A 1 208 ? 11.249 -11.893 15.601 1.00 97.12 208 PHE A N 1
ATOM 1730 C CA . PHE A 1 208 ? 9.846 -12.236 15.814 1.00 97.12 208 PHE A CA 1
ATOM 1731 C C . PHE A 1 208 ? 9.233 -12.926 14.587 1.00 97.12 208 PHE A C 1
ATOM 1733 O O . PHE A 1 208 ? 8.540 -13.924 14.753 1.00 97.12 208 PHE A O 1
ATOM 1740 N N . LEU A 1 209 ? 9.498 -12.434 13.369 1.00 95.25 209 LEU A N 1
ATOM 1741 C CA . LEU A 1 209 ? 9.010 -13.050 12.132 1.00 95.25 209 LEU A CA 1
ATOM 1742 C C . LEU A 1 209 ? 9.577 -14.459 11.902 1.00 95.25 209 LEU A C 1
ATOM 1744 O O . LEU A 1 209 ? 8.827 -15.340 11.486 1.00 95.25 209 LEU A O 1
ATOM 1748 N N . TYR A 1 210 ? 10.861 -14.689 12.188 1.00 94.88 210 TYR A N 1
ATOM 1749 C CA . TYR A 1 210 ? 11.443 -16.032 12.104 1.00 94.88 210 TYR A CA 1
ATOM 1750 C C . TYR A 1 210 ? 10.772 -16.988 13.098 1.00 94.88 210 TYR A C 1
ATOM 1752 O O . TYR A 1 210 ? 10.272 -18.039 12.698 1.00 94.88 210 TYR A O 1
ATOM 1760 N N . ASP A 1 211 ? 10.643 -16.577 14.361 1.00 95.44 211 ASP A N 1
ATOM 1761 C CA . ASP A 1 211 ? 10.077 -17.412 15.425 1.00 95.44 211 ASP A CA 1
ATOM 1762 C C . ASP A 1 211 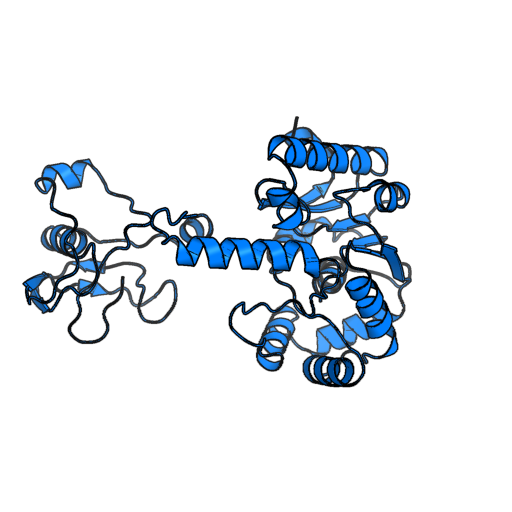? 8.623 -17.823 15.128 1.00 95.44 211 ASP A C 1
ATOM 1764 O O . ASP A 1 211 ? 8.223 -18.972 15.340 1.00 95.44 211 ASP A O 1
ATOM 1768 N N . ILE A 1 212 ? 7.803 -16.903 14.607 1.00 94.44 212 ILE A N 1
ATOM 1769 C CA . ILE A 1 212 ? 6.407 -17.213 14.263 1.00 94.44 212 ILE A CA 1
ATOM 1770 C C . ILE A 1 212 ? 6.283 -18.077 13.009 1.00 94.44 212 ILE A C 1
ATOM 1772 O O . ILE A 1 212 ? 5.306 -18.816 12.910 1.00 94.44 212 ILE A O 1
ATOM 1776 N N . GLN A 1 213 ? 7.206 -17.970 12.047 1.00 91.75 213 GLN A N 1
ATOM 1777 C CA . GLN A 1 213 ? 7.188 -18.789 10.833 1.00 91.75 213 GLN A CA 1
ATOM 1778 C C . GLN A 1 213 ? 7.604 -20.225 11.155 1.00 91.75 213 GLN A C 1
ATOM 1780 O O . GLN A 1 213 ? 7.056 -21.159 10.571 1.00 91.75 213 GLN A O 1
ATOM 1785 N N . ASP A 1 214 ? 8.494 -20.402 12.132 1.00 92.75 214 ASP A N 1
ATOM 1786 C CA . ASP A 1 214 ? 8.848 -21.716 12.670 1.00 92.75 214 ASP A CA 1
ATOM 1787 C C . ASP A 1 214 ? 7.692 -22.327 13.478 1.00 92.75 214 ASP A C 1
ATOM 1789 O O . ASP A 1 214 ? 7.426 -23.528 13.404 1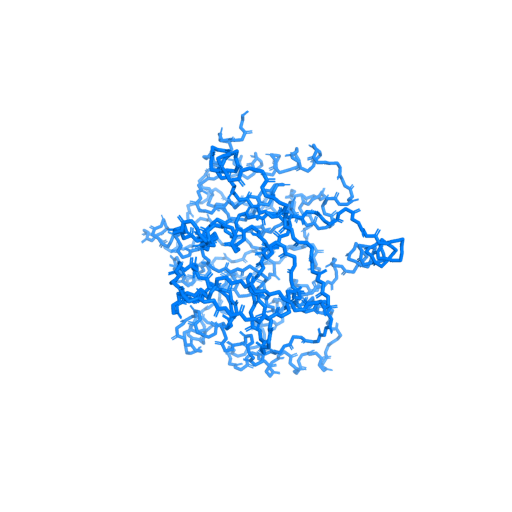.00 92.75 214 ASP A O 1
ATOM 1793 N N . LYS A 1 215 ? 6.969 -21.497 14.240 1.00 95.12 215 LYS A N 1
ATOM 1794 C CA . LYS A 1 215 ? 5.862 -21.936 15.102 1.00 95.12 215 LYS A CA 1
ATOM 1795 C C . LYS A 1 215 ? 4.557 -22.190 14.345 1.00 95.12 215 LYS A C 1
ATOM 1797 O O . LYS A 1 215 ? 3.789 -23.079 14.719 1.00 95.12 215 LYS A O 1
ATOM 1802 N N . TYR A 1 216 ? 4.272 -21.403 13.312 1.00 93.00 216 TYR A N 1
ATOM 1803 C CA . TYR A 1 216 ? 3.001 -21.413 12.597 1.00 93.00 216 TYR A CA 1
ATOM 1804 C C . TYR A 1 216 ? 3.211 -21.437 11.086 1.00 93.00 216 TYR A C 1
ATOM 1806 O O . TYR A 1 216 ? 4.036 -20.720 10.530 1.00 93.00 216 TYR A O 1
ATOM 1814 N N . HIS A 1 217 ? 2.358 -22.180 10.383 1.00 90.19 217 HIS A N 1
ATOM 1815 C CA . HIS A 1 217 ? 2.339 -22.138 8.926 1.00 90.19 217 HIS A CA 1
ATOM 1816 C C . HIS A 1 217 ? 1.693 -20.835 8.425 1.00 90.19 217 HIS A C 1
ATOM 1818 O O . HIS A 1 217 ? 0.464 -20.729 8.361 1.00 90.19 217 HIS A O 1
ATOM 1824 N N . ILE A 1 218 ? 2.516 -19.840 8.079 1.00 90.62 218 ILE A N 1
ATOM 1825 C CA . ILE A 1 218 ? 2.080 -18.530 7.575 1.00 90.62 218 ILE A CA 1
ATOM 1826 C C . ILE A 1 218 ? 2.439 -18.379 6.096 1.00 90.62 218 ILE A C 1
ATOM 1828 O O . ILE A 1 218 ? 3.605 -18.484 5.724 1.00 90.62 218 ILE A O 1
ATOM 1832 N N . ASN A 1 219 ? 1.443 -18.076 5.256 1.00 89.94 219 ASN A N 1
ATOM 1833 C CA . ASN A 1 219 ? 1.683 -17.756 3.852 1.00 89.94 219 ASN A CA 1
ATOM 1834 C C . ASN A 1 219 ? 2.080 -16.286 3.729 1.00 89.94 219 ASN A C 1
ATOM 1836 O O . ASN A 1 219 ? 1.235 -15.391 3.709 1.00 89.94 219 ASN A O 1
ATOM 1840 N N . GLU A 1 220 ? 3.373 -16.016 3.662 1.00 88.81 220 GLU A N 1
ATOM 1841 C CA . GLU A 1 220 ? 3.873 -14.666 3.439 1.00 88.81 220 GLU A CA 1
ATOM 1842 C C . GLU A 1 220 ? 3.702 -14.241 1.970 1.00 88.81 220 GLU A C 1
ATOM 1844 O O . GLU A 1 220 ? 3.883 -15.030 1.042 1.00 88.81 220 GLU A O 1
ATOM 1849 N N . THR A 1 221 ? 3.383 -12.965 1.750 1.00 83.38 221 THR A N 1
ATOM 1850 C CA . THR A 1 221 ? 3.589 -12.317 0.449 1.00 83.38 221 THR A CA 1
ATOM 1851 C C . THR A 1 221 ? 4.976 -11.686 0.405 1.00 83.38 221 THR A C 1
ATOM 1853 O O . THR A 1 221 ? 5.219 -10.715 1.121 1.00 83.38 221 THR A O 1
ATOM 1856 N N . THR A 1 222 ? 5.862 -12.185 -0.458 1.00 67.25 222 THR A N 1
ATOM 1857 C CA . THR A 1 222 ? 7.220 -11.642 -0.605 1.00 67.25 222 THR A CA 1
ATOM 1858 C C . THR A 1 222 ? 7.245 -10.404 -1.510 1.00 67.25 222 THR A C 1
ATOM 1860 O O . THR A 1 222 ? 6.497 -10.300 -2.489 1.00 67.25 222 THR A O 1
ATOM 1863 N N . HIS A 1 223 ? 8.128 -9.446 -1.213 1.00 59.97 223 HIS A N 1
ATOM 1864 C CA . HIS A 1 223 ? 8.408 -8.299 -2.089 1.00 59.97 223 HIS A CA 1
ATOM 1865 C C . HIS A 1 223 ? 9.285 -8.697 -3.271 1.00 59.97 223 HIS A C 1
ATOM 1867 O O . HIS A 1 223 ? 9.271 -8.038 -4.316 1.00 59.97 223 HIS A O 1
ATOM 1873 N N . ASN A 1 224 ? 10.063 -9.762 -3.103 1.00 55.44 224 ASN A N 1
ATOM 1874 C CA . ASN A 1 224 ? 10.871 -10.346 -4.151 1.00 55.44 224 ASN A CA 1
ATOM 1875 C C . ASN A 1 224 ? 10.121 -11.512 -4.833 1.00 55.44 224 ASN A C 1
ATOM 1877 O O . ASN A 1 224 ? 10.020 -12.593 -4.255 1.00 55.44 224 ASN A O 1
ATOM 1881 N N . PRO A 1 225 ? 9.644 -11.354 -6.084 1.00 51.88 225 PRO A N 1
ATOM 1882 C CA . PRO A 1 225 ? 9.018 -12.454 -6.821 1.00 51.88 225 PRO A CA 1
ATOM 1883 C C . PRO A 1 225 ? 10.005 -13.580 -7.190 1.00 51.88 225 PRO A C 1
ATOM 1885 O O . PRO A 1 225 ? 9.581 -14.604 -7.716 1.00 51.88 225 PRO A O 1
ATOM 1888 N N . TYR A 1 226 ? 11.307 -13.400 -6.930 1.00 46.31 226 TYR A N 1
ATOM 1889 C CA . TYR A 1 226 ? 12.383 -14.333 -7.274 1.00 46.31 226 TYR A CA 1
ATOM 1890 C C . TYR A 1 226 ? 13.239 -14.767 -6.064 1.00 46.31 226 TYR A C 1
ATOM 1892 O O . TYR A 1 226 ? 14.328 -15.305 -6.258 1.00 46.31 226 TYR A O 1
ATOM 1900 N N . GLY A 1 227 ? 12.805 -14.523 -4.821 1.00 57.72 227 GLY A N 1
ATOM 1901 C CA . GLY A 1 227 ? 13.557 -14.921 -3.622 1.00 57.72 227 GLY A CA 1
ATOM 1902 C C . GLY A 1 227 ? 12.872 -14.551 -2.306 1.00 57.72 227 GLY A C 1
ATOM 1903 O O . GLY A 1 227 ? 11.769 -14.013 -2.311 1.00 57.72 227 GLY A O 1
ATOM 1904 N N . SER A 1 228 ? 13.533 -14.828 -1.181 1.00 66.81 228 SER A N 1
ATOM 1905 C CA . SER A 1 228 ? 13.068 -14.406 0.143 1.00 66.81 228 SER A CA 1
ATOM 1906 C C . SER A 1 228 ? 13.390 -12.936 0.405 1.00 66.81 228 SER A C 1
ATOM 1908 O O . SER A 1 228 ? 14.389 -12.388 -0.080 1.00 66.81 228 SER A O 1
ATOM 1910 N N . ASP A 1 229 ? 12.518 -12.286 1.167 1.00 79.81 229 ASP A N 1
ATOM 1911 C CA . ASP A 1 229 ? 12.757 -10.940 1.661 1.00 79.81 229 ASP A CA 1
ATOM 1912 C C . ASP A 1 229 ? 13.886 -10.972 2.705 1.00 79.81 229 ASP A C 1
ATOM 1914 O O . ASP A 1 229 ? 13.959 -11.862 3.546 1.00 79.81 229 ASP A O 1
ATOM 1918 N N . ASN A 1 230 ? 14.800 -9.999 2.652 1.00 89.44 230 ASN A N 1
ATOM 1919 C CA . ASN A 1 230 ? 15.815 -9.832 3.694 1.00 89.44 230 ASN A CA 1
A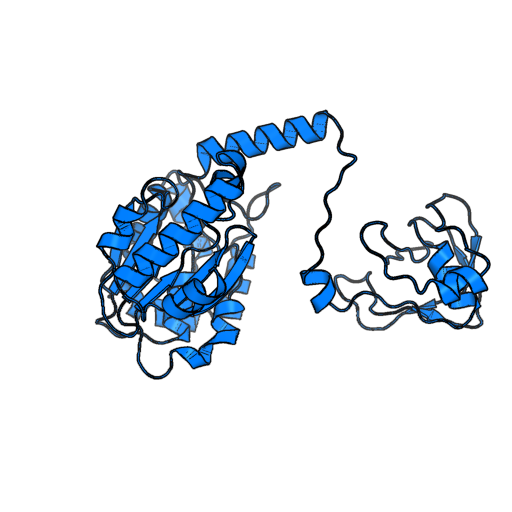TOM 1920 C C . ASN A 1 230 ? 15.214 -8.981 4.819 1.00 89.44 230 ASN A C 1
ATOM 1922 O O . ASN A 1 230 ? 15.149 -7.750 4.702 1.00 89.44 230 ASN A O 1
ATOM 1926 N N . TYR A 1 231 ? 14.735 -9.642 5.872 1.00 92.88 231 TYR A N 1
ATOM 1927 C CA . TYR A 1 231 ? 14.017 -8.991 6.964 1.00 92.88 231 TYR A CA 1
ATOM 1928 C C . TYR A 1 231 ? 14.866 -7.960 7.697 1.00 92.88 231 TYR A C 1
ATOM 1930 O O . TYR A 1 231 ? 14.352 -6.901 8.042 1.00 92.88 231 TYR A O 1
ATOM 1938 N N . GLU A 1 232 ? 16.165 -8.189 7.878 1.00 95.00 232 GLU A N 1
ATOM 1939 C CA . GLU A 1 232 ? 17.050 -7.250 8.573 1.00 95.00 232 GLU A CA 1
ATOM 1940 C C . GLU A 1 232 ? 17.166 -5.929 7.805 1.00 95.00 232 GLU A C 1
ATOM 1942 O O . GLU A 1 232 ? 17.115 -4.842 8.384 1.00 95.00 232 GLU A O 1
ATOM 1947 N N . LYS A 1 233 ? 17.278 -5.998 6.475 1.00 93.25 233 LYS A N 1
ATOM 1948 C CA . LYS A 1 233 ? 17.338 -4.818 5.608 1.00 93.25 233 LYS A CA 1
ATOM 1949 C C . LYS A 1 233 ? 16.003 -4.081 5.568 1.00 93.25 233 LYS A C 1
ATOM 1951 O O . LYS A 1 233 ? 15.996 -2.848 5.568 1.00 93.25 233 LYS A O 1
ATOM 1956 N N . LEU A 1 234 ? 14.890 -4.813 5.502 1.00 93.00 234 LEU A N 1
ATOM 1957 C CA . LEU A 1 234 ? 13.553 -4.220 5.536 1.00 93.00 234 LEU A CA 1
ATOM 1958 C C . LEU A 1 234 ? 13.287 -3.554 6.888 1.00 93.00 234 LEU A C 1
ATOM 1960 O O . LEU A 1 234 ? 12.846 -2.407 6.910 1.00 93.00 234 LEU A O 1
ATOM 1964 N N . TRP A 1 235 ? 13.675 -4.199 7.989 1.00 95.50 235 TRP A N 1
ATOM 1965 C CA . TRP A 1 235 ? 13.581 -3.641 9.333 1.00 95.50 235 TRP A CA 1
ATOM 1966 C C . TRP A 1 235 ? 14.410 -2.382 9.491 1.00 95.50 235 TRP A C 1
ATOM 1968 O O . TRP A 1 235 ? 13.900 -1.364 9.940 1.00 95.50 235 TRP A O 1
ATOM 1978 N N . LYS A 1 236 ? 15.671 -2.406 9.048 1.00 95.81 236 LYS A N 1
ATOM 1979 C CA . LYS A 1 236 ? 16.530 -1.223 9.081 1.00 95.81 236 LYS A CA 1
ATOM 1980 C C . LYS A 1 236 ? 15.880 -0.041 8.359 1.00 95.81 236 LYS A C 1
ATOM 1982 O O . LYS A 1 236 ? 15.864 1.065 8.891 1.00 95.81 236 LYS A O 1
ATOM 1987 N N . LYS A 1 237 ? 15.313 -0.279 7.172 1.00 93.44 237 LYS A N 1
ATOM 1988 C CA . LYS A 1 237 ? 14.606 0.749 6.399 1.00 93.44 237 LYS A CA 1
ATOM 1989 C C . LYS A 1 237 ? 13.353 1.252 7.123 1.00 93.44 237 LYS A C 1
ATOM 1991 O O . LYS A 1 237 ? 13.091 2.451 7.100 1.00 93.44 237 LYS A O 1
ATOM 1996 N N . GLU A 1 238 ? 12.589 0.360 7.746 1.00 95.56 238 GLU A N 1
ATOM 1997 C CA . GLU A 1 238 ? 11.426 0.724 8.556 1.00 95.56 238 GLU A CA 1
ATOM 1998 C C . GLU A 1 238 ? 11.861 1.608 9.738 1.00 95.56 238 GLU A C 1
ATOM 2000 O O . GLU A 1 238 ? 11.397 2.738 9.863 1.00 95.56 238 GLU A O 1
ATOM 2005 N N . CYS A 1 239 ? 12.857 1.185 10.521 1.00 96.12 239 CYS A N 1
ATOM 2006 C CA . CYS A 1 239 ? 13.434 1.975 11.610 1.00 96.12 239 CYS A CA 1
ATOM 2007 C C . CYS A 1 239 ? 13.910 3.358 11.145 1.00 96.12 239 CYS A C 1
ATOM 2009 O O . CYS A 1 239 ? 13.625 4.354 11.805 1.00 96.12 239 CYS A O 1
ATOM 2011 N N . GLU A 1 240 ? 14.587 3.456 9.997 1.00 95.38 240 GLU A N 1
ATOM 2012 C CA . GLU A 1 240 ? 14.998 4.740 9.414 1.00 95.38 240 GLU A CA 1
ATOM 2013 C C . GLU A 1 240 ? 13.794 5.658 9.129 1.00 95.38 240 GLU A C 1
ATOM 2015 O O . GLU A 1 240 ? 13.848 6.854 9.422 1.00 95.38 240 GLU A O 1
ATOM 2020 N N . GLN A 1 241 ? 12.683 5.117 8.616 1.00 93.06 241 GLN A N 1
ATOM 2021 C CA . GLN A 1 241 ? 11.460 5.885 8.340 1.00 93.06 241 GLN A CA 1
ATOM 2022 C C . GLN A 1 241 ? 10.739 6.369 9.604 1.00 93.06 241 GLN A C 1
ATOM 2024 O O . GLN A 1 241 ? 10.084 7.415 9.570 1.00 93.06 241 GLN A O 1
ATOM 2029 N N . TRP A 1 242 ? 10.874 5.635 10.708 1.00 95.25 242 TRP A N 1
ATOM 2030 C CA . TRP A 1 242 ? 10.344 6.003 12.025 1.00 95.25 242 TRP A CA 1
ATOM 2031 C C . TRP A 1 242 ? 11.295 6.892 12.838 1.00 95.25 242 TRP A C 1
ATOM 2033 O O . TRP A 1 242 ? 10.944 7.337 13.929 1.00 95.25 242 TRP A O 1
ATOM 2043 N N . GLY A 1 243 ? 12.497 7.185 12.329 1.00 95.69 243 GLY A N 1
ATOM 2044 C CA . GLY A 1 243 ? 13.512 7.944 13.064 1.00 95.69 243 GLY A CA 1
ATOM 2045 C C . GLY A 1 243 ? 14.184 7.150 14.191 1.00 95.69 243 GLY A C 1
ATOM 2046 O O . GLY A 1 243 ? 14.710 7.750 15.125 1.00 95.69 243 GLY A O 1
ATOM 2047 N N . GLY A 1 244 ? 14.159 5.819 14.108 1.00 96.06 244 GLY A N 1
ATOM 2048 C CA . GLY A 1 244 ? 14.788 4.883 15.037 1.00 96.06 244 GLY A CA 1
ATOM 2049 C C . GLY A 1 244 ? 13.818 3.837 15.591 1.00 96.06 244 GLY A C 1
ATOM 2050 O O . GLY A 1 244 ? 12.625 4.094 15.750 1.00 96.06 244 GLY A O 1
ATOM 2051 N N . GLU A 1 245 ? 14.355 2.665 15.938 1.00 96.19 245 GLU A N 1
ATOM 2052 C CA . GLU A 1 245 ? 13.601 1.547 16.532 1.00 96.19 245 GLU A CA 1
ATOM 2053 C C . GLU A 1 245 ? 12.892 1.945 17.837 1.00 96.19 245 GLU A C 1
ATOM 2055 O O . GLU A 1 245 ? 11.748 1.566 18.074 1.00 96.19 245 GLU A O 1
ATOM 2060 N N . GLU A 1 246 ? 13.516 2.803 18.647 1.00 97.25 246 GLU A N 1
ATOM 2061 C CA . GLU A 1 246 ? 12.938 3.298 19.903 1.00 97.25 246 GLU A CA 1
ATOM 2062 C C . GLU A 1 246 ? 11.606 4.040 19.717 1.00 97.25 246 GLU A C 1
ATOM 2064 O O . GLU A 1 246 ? 10.759 4.015 20.611 1.00 97.25 246 GLU A O 1
ATOM 2069 N N . ASN A 1 247 ? 11.372 4.678 18.565 1.00 97.38 247 ASN A N 1
ATOM 2070 C CA . ASN A 1 247 ? 10.077 5.302 18.285 1.00 97.38 247 ASN A CA 1
ATOM 2071 C C . ASN A 1 247 ? 9.004 4.249 17.989 1.00 97.38 247 ASN A C 1
ATOM 2073 O O . ASN A 1 247 ? 7.871 4.401 18.441 1.00 97.38 247 ASN A O 1
ATOM 2077 N N . ILE A 1 248 ? 9.366 3.157 17.307 1.00 97.81 248 ILE A N 1
ATOM 2078 C CA . ILE A 1 248 ? 8.461 2.027 17.067 1.00 97.81 248 ILE A CA 1
ATOM 2079 C C . ILE A 1 248 ? 8.095 1.358 18.393 1.00 97.81 248 ILE A C 1
ATOM 2081 O O . ILE A 1 248 ? 6.919 1.102 18.634 1.00 97.81 248 ILE A O 1
ATOM 2085 N N . ILE A 1 249 ? 9.064 1.151 19.289 1.00 97.75 249 ILE A N 1
ATOM 2086 C CA . ILE A 1 249 ? 8.825 0.555 20.612 1.00 97.75 249 ILE A CA 1
ATOM 2087 C C . ILE A 1 249 ? 7.868 1.425 21.438 1.00 97.75 249 ILE A C 1
ATOM 2089 O O . ILE A 1 249 ? 6.835 0.943 21.903 1.00 97.75 249 ILE A O 1
ATOM 2093 N N . LYS A 1 250 ? 8.150 2.730 21.567 1.00 97.88 250 LYS A N 1
ATOM 2094 C CA . LYS A 1 250 ? 7.285 3.675 22.303 1.00 97.88 250 LYS A CA 1
ATOM 2095 C C . LYS A 1 250 ? 5.875 3.745 21.725 1.00 97.88 250 LYS A C 1
ATOM 2097 O O . LYS A 1 250 ? 4.897 3.860 22.468 1.00 97.88 250 LYS A O 1
ATOM 2102 N N . HIS A 1 251 ? 5.771 3.706 20.400 1.00 98.06 251 HIS A N 1
ATOM 2103 C CA . HIS A 1 251 ? 4.495 3.625 19.713 1.00 98.06 251 HIS A CA 1
ATOM 2104 C C . HIS A 1 251 ? 3.768 2.327 20.078 1.00 98.06 251 HIS A C 1
ATOM 2106 O O . HIS A 1 251 ? 2.613 2.366 20.506 1.00 98.06 251 HIS A O 1
ATOM 2112 N N . TRP A 1 252 ? 4.453 1.188 19.956 1.00 98.12 252 TRP A N 1
ATOM 2113 C CA . TRP A 1 252 ? 3.911 -0.145 20.192 1.00 98.12 252 TRP A CA 1
ATOM 2114 C C . TRP A 1 252 ? 3.364 -0.316 21.611 1.00 98.12 252 TRP A C 1
ATOM 2116 O O . TRP A 1 252 ? 2.258 -0.828 21.783 1.00 98.12 252 TRP A O 1
ATOM 2126 N N . GLU A 1 253 ? 4.073 0.187 22.625 1.00 97.25 253 GLU A N 1
ATOM 2127 C CA . GLU A 1 253 ? 3.653 0.141 24.033 1.00 97.25 253 GLU A CA 1
ATOM 2128 C C . GLU A 1 253 ? 2.288 0.793 24.289 1.00 97.25 253 GLU A C 1
ATOM 2130 O O . GLU A 1 253 ? 1.518 0.329 25.138 1.00 97.25 253 GLU A O 1
ATOM 2135 N N . LYS A 1 254 ? 1.980 1.874 23.568 1.00 97.88 254 LYS A N 1
ATOM 2136 C CA . LYS A 1 254 ? 0.679 2.552 23.635 1.00 97.88 254 LYS A CA 1
ATOM 2137 C C . LYS A 1 254 ? -0.333 1.863 22.730 1.00 97.88 254 LYS A C 1
ATOM 2139 O O . LYS A 1 254 ? -1.443 1.568 23.164 1.00 97.88 254 LYS A O 1
ATOM 2144 N N . TYR A 1 255 ? 0.077 1.573 21.499 1.00 98.00 255 TYR A N 1
ATOM 2145 C CA . TYR A 1 255 ? -0.738 0.947 20.468 1.00 98.00 255 TYR A CA 1
ATOM 2146 C C . TYR A 1 255 ? -1.364 -0.358 20.958 1.00 98.00 255 TYR A C 1
ATOM 2148 O O . TYR A 1 255 ? -2.570 -0.531 20.843 1.00 98.00 255 TYR A O 1
ATOM 2156 N N . ARG A 1 256 ? -0.591 -1.247 21.595 1.00 96.94 256 ARG A N 1
ATOM 2157 C CA . ARG A 1 256 ? -1.082 -2.563 22.035 1.00 96.94 256 ARG A CA 1
ATOM 2158 C C . ARG A 1 256 ? -2.208 -2.518 23.073 1.00 96.94 256 ARG A C 1
ATOM 2160 O O . ARG A 1 256 ? -2.875 -3.526 23.281 1.00 96.94 256 ARG A O 1
ATOM 2167 N N . LYS A 1 257 ? -2.403 -1.374 23.739 1.00 97.12 257 LYS A N 1
ATOM 2168 C CA . LYS A 1 257 ? -3.451 -1.157 24.751 1.00 97.12 257 LYS A CA 1
ATOM 2169 C C . LYS A 1 257 ? -4.770 -0.683 24.141 1.00 97.12 257 LYS A C 1
ATOM 2171 O O . LYS A 1 257 ? -5.782 -0.675 24.834 1.00 97.12 257 LYS A O 1
ATOM 2176 N N . LEU A 1 258 ? -4.757 -0.277 22.872 1.00 98.38 258 LEU A N 1
ATOM 2177 C CA . LEU A 1 258 ? -5.942 0.199 22.172 1.00 98.38 258 LEU A CA 1
ATOM 2178 C C . LEU A 1 258 ? -6.944 -0.931 21.939 1.00 98.38 258 LEU A C 1
ATOM 2180 O O . LEU A 1 258 ? -6.608 -2.121 21.910 1.00 98.38 258 LEU A O 1
ATOM 2184 N N . LYS A 1 259 ? -8.196 -0.550 21.700 1.00 98.31 259 LYS A N 1
ATOM 2185 C CA . LYS A 1 259 ? -9.229 -1.492 21.283 1.00 98.31 259 LYS A CA 1
ATOM 2186 C C . LYS A 1 259 ? -9.030 -1.861 19.816 1.00 98.31 259 LYS A C 1
ATOM 2188 O O . LYS A 1 259 ? -9.123 -1.008 18.935 1.00 98.31 259 LYS A O 1
ATOM 2193 N N . HIS A 1 260 ? -8.826 -3.151 19.562 1.00 98.44 260 HIS A N 1
ATOM 2194 C CA . HIS A 1 260 ? -8.666 -3.704 18.219 1.00 98.44 260 HIS A CA 1
ATOM 2195 C C . HIS A 1 260 ? -9.845 -4.604 17.858 1.00 98.44 260 HIS A C 1
ATOM 2197 O O . HIS A 1 260 ? -10.222 -5.485 18.628 1.00 98.44 260 HIS A O 1
ATOM 2203 N N . SER A 1 261 ? -10.415 -4.399 16.674 1.00 98.19 261 SER A N 1
ATOM 2204 C CA . SER A 1 261 ? -11.474 -5.235 16.101 1.00 98.19 261 SER A CA 1
ATOM 2205 C C . SER A 1 261 ? -11.043 -5.790 14.748 1.00 98.19 261 SER A C 1
ATOM 2207 O O . SER A 1 261 ? -10.308 -5.132 14.017 1.00 98.19 261 SER A O 1
ATOM 2209 N N . TYR A 1 262 ? -11.530 -6.981 14.399 1.00 98.38 262 TYR A N 1
ATOM 2210 C CA . TYR A 1 262 ? -11.140 -7.701 13.185 1.00 98.38 262 TYR A CA 1
ATOM 2211 C C . TYR A 1 262 ? -12.376 -8.119 12.395 1.00 98.38 262 TYR A C 1
ATOM 2213 O O . TYR A 1 262 ? -13.264 -8.786 12.927 1.00 98.38 262 TYR A O 1
ATOM 2221 N N . ILE A 1 263 ? -12.442 -7.735 11.122 1.00 98.19 263 ILE A N 1
ATOM 2222 C CA . ILE A 1 263 ? -13.587 -7.984 10.246 1.00 98.19 263 ILE A CA 1
ATOM 2223 C C . ILE A 1 263 ? -13.106 -8.669 8.973 1.00 98.19 263 ILE A C 1
ATOM 2225 O O . ILE A 1 263 ? -12.454 -8.070 8.124 1.00 98.19 263 ILE A O 1
ATOM 2229 N N . TYR A 1 264 ? -13.495 -9.927 8.787 1.00 97.88 264 TYR A N 1
ATOM 2230 C CA . TYR A 1 264 ? -13.289 -10.596 7.507 1.00 97.88 264 TYR A CA 1
ATOM 2231 C C . TYR A 1 264 ? -14.181 -9.964 6.426 1.00 97.88 264 TYR A C 1
ATOM 2233 O O . TYR A 1 264 ? -15.407 -10.130 6.440 1.00 97.88 264 TYR A O 1
ATOM 2241 N N . CYS A 1 265 ? -13.572 -9.233 5.493 1.00 96.88 265 CYS A N 1
ATOM 2242 C CA . CYS A 1 265 ? -14.273 -8.476 4.463 1.00 96.88 265 CYS A CA 1
ATOM 2243 C C . CYS A 1 265 ? -13.455 -8.406 3.171 1.00 96.88 265 CYS A C 1
ATOM 2245 O O . CYS A 1 265 ? -12.420 -7.751 3.096 1.00 96.88 265 CYS A O 1
ATOM 2247 N N . ASP A 1 266 ? -13.982 -9.036 2.125 1.00 95.19 266 ASP A N 1
ATOM 2248 C CA . ASP A 1 266 ? -13.593 -8.753 0.749 1.00 95.19 266 ASP A CA 1
ATOM 2249 C C . ASP A 1 266 ? -14.460 -7.600 0.239 1.00 95.19 266 ASP A C 1
ATOM 2251 O O . ASP A 1 266 ? -15.609 -7.811 -0.159 1.00 95.19 266 ASP A O 1
ATOM 2255 N N . ILE A 1 267 ? -13.926 -6.374 0.269 1.00 95.50 267 ILE A N 1
ATOM 2256 C CA . ILE A 1 267 ? -14.674 -5.176 -0.143 1.00 95.50 267 ILE A CA 1
ATOM 2257 C C . ILE A 1 267 ? -15.080 -5.211 -1.623 1.00 95.50 267 ILE A C 1
ATOM 2259 O O . ILE A 1 267 ? -16.005 -4.504 -2.018 1.00 95.50 267 ILE A O 1
ATOM 2263 N N . ALA A 1 268 ? -14.431 -6.044 -2.446 1.00 93.25 268 ALA A N 1
ATOM 2264 C CA . ALA A 1 268 ? -14.805 -6.219 -3.842 1.00 93.25 268 ALA A CA 1
ATOM 2265 C C . ALA A 1 268 ? -15.992 -7.177 -4.033 1.00 93.25 268 ALA A C 1
ATOM 2267 O O . ALA A 1 268 ? -16.571 -7.218 -5.124 1.00 93.25 268 ALA A O 1
ATOM 2268 N N . LYS A 1 269 ? -16.357 -7.947 -3.001 1.00 92.94 269 LYS A N 1
ATOM 2269 C CA . LYS A 1 269 ? -17.541 -8.821 -2.978 1.00 92.94 269 LYS A CA 1
ATOM 2270 C C . LYS A 1 269 ? -18.665 -8.254 -2.118 1.00 92.94 269 LYS A C 1
ATOM 2272 O O . LYS A 1 269 ? -19.808 -8.245 -2.555 1.00 92.94 269 LYS A O 1
ATOM 2277 N N . ASP A 1 270 ? -18.343 -7.803 -0.910 1.00 95.38 270 ASP A N 1
ATOM 2278 C CA . ASP A 1 270 ? -19.318 -7.334 0.072 1.00 95.38 270 ASP A CA 1
ATOM 2279 C C . ASP A 1 270 ? -18.696 -6.286 1.005 1.00 95.38 270 ASP A C 1
ATOM 2281 O O . ASP A 1 270 ? -18.290 -6.566 2.139 1.00 95.38 270 ASP A O 1
ATOM 2285 N N . TYR A 1 271 ? -18.626 -5.049 0.512 1.00 96.25 271 TYR A N 1
ATOM 2286 C CA . TYR A 1 271 ? -18.161 -3.910 1.298 1.00 96.25 271 TYR A CA 1
ATOM 2287 C C . TYR A 1 271 ? -19.107 -3.542 2.453 1.00 96.25 271 TYR A C 1
ATOM 2289 O O . TYR A 1 271 ? -18.689 -2.828 3.364 1.00 96.25 271 TYR A O 1
ATOM 2297 N N . ASN A 1 272 ? -20.352 -4.039 2.480 1.00 96.69 272 ASN A N 1
ATOM 2298 C CA . ASN A 1 272 ? -21.305 -3.696 3.540 1.00 96.69 272 ASN A CA 1
ATOM 2299 C C . ASN A 1 272 ? -20.854 -4.192 4.915 1.00 96.69 272 ASN A C 1
ATOM 2301 O O . ASN A 1 272 ? -21.177 -3.575 5.930 1.00 96.69 272 ASN A O 1
ATOM 2305 N N . LYS A 1 273 ? -20.051 -5.263 4.962 1.00 97.12 273 LYS A N 1
ATOM 2306 C CA . LYS A 1 273 ? -19.458 -5.774 6.207 1.00 97.12 273 LYS A CA 1
ATOM 2307 C C . LYS A 1 273 ? -18.631 -4.730 6.949 1.00 97.12 273 LYS A C 1
ATOM 2309 O O . LYS A 1 273 ? -18.639 -4.735 8.178 1.00 97.12 273 LYS A O 1
ATOM 2314 N N . ILE A 1 274 ? -17.945 -3.848 6.219 1.00 97.62 274 ILE A N 1
ATOM 2315 C CA . ILE A 1 274 ? -17.157 -2.764 6.809 1.00 97.62 274 ILE A CA 1
ATOM 2316 C C . ILE A 1 274 ? -17.918 -1.435 6.810 1.00 97.62 274 ILE A C 1
ATOM 2318 O O . ILE A 1 274 ? -17.920 -0.758 7.834 1.00 97.62 274 ILE A O 1
ATOM 2322 N N . THR A 1 275 ? -18.639 -1.068 5.742 1.00 97.31 275 THR A N 1
ATOM 2323 C CA . THR A 1 275 ? -19.346 0.229 5.704 1.00 97.31 275 THR A CA 1
ATOM 2324 C C . THR A 1 275 ? -20.429 0.325 6.781 1.00 97.31 275 THR A C 1
ATOM 2326 O O . THR A 1 275 ? -20.614 1.387 7.365 1.00 97.31 275 THR A O 1
ATOM 2329 N N . ASN A 1 276 ? -21.088 -0.781 7.150 1.00 96.69 276 ASN A N 1
ATOM 2330 C CA . ASN A 1 276 ? -22.055 -0.796 8.255 1.00 96.69 276 ASN A CA 1
ATOM 2331 C C . ASN A 1 276 ? -21.431 -0.615 9.647 1.00 96.69 276 ASN A C 1
ATOM 2333 O O . ASN A 1 276 ? -22.165 -0.423 10.614 1.00 96.69 276 ASN A O 1
ATOM 2337 N N . LYS A 1 277 ? -20.102 -0.689 9.766 1.00 97.06 277 LYS A N 1
ATOM 2338 C CA . LYS A 1 277 ? -19.367 -0.430 11.010 1.00 97.06 277 LYS A CA 1
ATOM 2339 C C . LYS A 1 277 ? -18.810 0.989 11.087 1.00 97.06 277 LYS A C 1
ATOM 2341 O O . LYS A 1 277 ? -18.345 1.375 12.153 1.00 97.06 277 LYS A O 1
ATOM 2346 N N . ILE A 1 278 ? -18.881 1.755 9.997 1.00 97.56 278 ILE A N 1
ATOM 2347 C CA . ILE A 1 278 ? -18.470 3.158 9.980 1.00 97.56 278 ILE A CA 1
ATOM 2348 C C . ILE A 1 278 ? -19.445 3.980 10.819 1.00 97.56 278 ILE A C 1
ATOM 2350 O O . ILE A 1 278 ? -20.651 3.990 10.568 1.00 97.56 278 ILE A O 1
ATOM 2354 N N . THR A 1 279 ? -18.899 4.691 11.799 1.00 95.44 279 THR A N 1
ATOM 2355 C CA . THR A 1 279 ? -19.616 5.647 12.643 1.00 95.44 279 THR A CA 1
ATOM 2356 C C . THR A 1 279 ? -19.493 7.068 12.100 1.00 95.44 279 THR A C 1
ATOM 2358 O O . THR A 1 279 ? -18.475 7.442 11.510 1.00 95.44 279 THR A O 1
ATOM 2361 N N . ASN A 1 280 ? -20.529 7.880 12.320 1.00 95.88 280 ASN A N 1
ATOM 2362 C CA . ASN A 1 280 ? -20.542 9.302 11.971 1.00 95.88 280 ASN A CA 1
ATOM 2363 C C . ASN A 1 280 ? -19.877 10.151 13.070 1.00 95.88 280 ASN A C 1
ATOM 2365 O O . ASN A 1 280 ? -20.514 10.997 13.692 1.00 95.88 280 ASN A O 1
ATOM 2369 N N . GLU A 1 281 ? -18.611 9.861 13.353 1.00 92.69 281 GLU A N 1
ATOM 2370 C CA . GLU A 1 281 ? -17.783 10.587 14.318 1.00 92.69 281 GLU A CA 1
ATOM 2371 C C . GLU A 1 281 ? -16.722 11.419 13.583 1.00 92.69 281 GLU A C 1
ATOM 2373 O O . GLU A 1 281 ? -16.354 11.127 12.440 1.00 92.69 281 GLU A O 1
ATOM 2378 N N . GLU A 1 282 ? -16.219 12.463 14.240 1.00 91.00 282 GLU A N 1
ATOM 2379 C CA . GLU A 1 282 ? -15.074 13.227 13.737 1.00 91.00 282 GLU A CA 1
ATOM 2380 C C . GLU A 1 282 ? -13.772 12.410 13.830 1.00 91.00 282 GLU A C 1
ATOM 2382 O O . GLU A 1 282 ? -13.714 11.366 14.485 1.00 91.00 282 GLU A O 1
ATOM 2387 N N . ASP A 1 283 ? -12.731 12.882 13.138 1.00 91.88 283 ASP A N 1
ATOM 2388 C CA . ASP A 1 283 ? -11.357 12.362 13.239 1.00 91.88 283 ASP A CA 1
ATOM 2389 C C . ASP A 1 283 ? -11.231 10.850 12.976 1.00 91.88 283 ASP A C 1
ATOM 2391 O O . ASP A 1 283 ? -10.389 10.149 13.542 1.00 91.88 283 ASP A O 1
ATOM 2395 N N . CYS A 1 284 ? -12.090 10.343 12.090 1.00 95.44 284 CYS A N 1
ATOM 2396 C CA . CYS A 1 284 ? -12.054 8.975 11.600 1.00 95.44 284 CYS A CA 1
ATOM 2397 C C . CYS A 1 284 ? -11.281 8.897 10.280 1.00 95.44 284 CYS A C 1
ATOM 2399 O O . CYS A 1 284 ? -11.483 9.719 9.379 1.00 95.44 284 CYS A O 1
ATOM 2401 N N . ILE A 1 285 ? -10.447 7.868 10.143 1.00 96.31 285 ILE A N 1
ATOM 2402 C CA . ILE A 1 285 ? -9.697 7.562 8.922 1.00 96.31 285 ILE A CA 1
ATOM 2403 C C . ILE A 1 285 ? -10.094 6.179 8.421 1.00 96.31 285 ILE A C 1
ATOM 2405 O O . ILE A 1 285 ? -10.176 5.240 9.209 1.00 96.31 285 ILE A O 1
ATOM 2409 N N . ILE A 1 286 ? -10.264 6.028 7.107 1.00 97.81 286 ILE A N 1
ATOM 2410 C CA . ILE A 1 286 ? -10.253 4.723 6.449 1.00 97.81 286 ILE A CA 1
ATOM 2411 C C . ILE A 1 286 ? -9.122 4.623 5.425 1.00 97.81 286 ILE A C 1
ATOM 2413 O O . ILE A 1 286 ? -8.956 5.499 4.576 1.00 97.81 286 ILE A O 1
ATOM 2417 N N . TRP A 1 287 ? -8.368 3.526 5.487 1.00 97.25 287 TRP A N 1
ATOM 2418 C CA . TRP A 1 287 ? -7.340 3.177 4.512 1.00 97.25 287 TRP A CA 1
ATOM 2419 C C . TRP A 1 287 ? -7.618 1.804 3.897 1.00 97.25 287 TRP A C 1
ATOM 2421 O O . TRP A 1 287 ? -7.759 0.817 4.620 1.00 97.25 287 TRP A O 1
ATOM 2431 N N . TRP A 1 288 ? -7.709 1.742 2.563 1.00 96.38 288 TRP A N 1
ATOM 2432 C CA . TRP A 1 288 ? -7.970 0.506 1.801 1.00 96.38 288 TRP A CA 1
ATOM 2433 C C . TRP A 1 288 ? -6.807 0.081 0.894 1.00 96.38 288 TRP A C 1
ATOM 2435 O O . TRP A 1 288 ? -6.990 -0.768 0.021 1.00 96.38 288 TRP A O 1
ATOM 2445 N N . SER A 1 289 ? -5.617 0.672 1.054 1.00 94.75 289 SER A N 1
ATOM 2446 C CA . SER A 1 289 ? -4.456 0.366 0.204 1.00 94.75 289 SER A CA 1
ATOM 2447 C C . SER A 1 289 ? -4.825 0.456 -1.291 1.00 94.75 289 SER A C 1
ATOM 2449 O O . SER A 1 289 ? -5.489 1.401 -1.726 1.00 94.75 289 SER A O 1
ATOM 2451 N N . ASN A 1 290 ? -4.459 -0.546 -2.080 1.00 92.81 290 ASN A N 1
ATOM 2452 C CA . ASN A 1 290 ? -4.758 -0.689 -3.495 1.00 92.81 290 ASN A CA 1
ATOM 2453 C C . ASN A 1 290 ? -5.879 -1.704 -3.793 1.00 92.81 290 ASN A C 1
ATOM 2455 O O . ASN A 1 290 ? -5.880 -2.278 -4.879 1.00 92.81 290 ASN A O 1
ATOM 2459 N N . CYS A 1 291 ? -6.846 -1.936 -2.892 1.00 94.25 291 CYS A N 1
ATOM 2460 C CA . CYS A 1 291 ? -7.890 -2.961 -3.080 1.00 94.25 291 CYS A CA 1
ATOM 2461 C C . CYS A 1 291 ? -8.637 -2.886 -4.432 1.00 94.25 291 CYS A C 1
ATOM 2463 O O . CYS A 1 291 ? -8.975 -3.923 -5.007 1.00 94.25 291 CYS A O 1
ATOM 2465 N N . PHE A 1 292 ? -8.862 -1.686 -4.979 1.00 95.88 292 PHE A N 1
ATOM 2466 C CA . PHE A 1 292 ? -9.518 -1.497 -6.285 1.00 95.88 292 PHE A CA 1
ATOM 2467 C C . PHE A 1 292 ? -8.570 -1.613 -7.485 1.00 95.88 292 PHE A C 1
ATOM 2469 O O . PHE A 1 292 ? -9.031 -1.573 -8.618 1.00 95.88 292 PHE A O 1
ATOM 2476 N N . HIS A 1 293 ? -7.270 -1.778 -7.242 1.00 93.44 293 HIS A N 1
ATOM 2477 C CA . HIS A 1 293 ? -6.227 -1.923 -8.252 1.00 93.44 293 HIS A CA 1
ATOM 2478 C C . HIS A 1 293 ? -5.297 -3.116 -7.963 1.00 93.44 293 HIS A C 1
ATOM 2480 O O . HIS A 1 293 ? -4.080 -3.049 -8.137 1.00 93.44 293 HIS A O 1
ATOM 2486 N N . THR A 1 294 ? -5.858 -4.229 -7.490 1.00 90.50 294 THR A N 1
ATOM 2487 C CA . THR A 1 294 ? -5.124 -5.495 -7.350 1.00 90.50 294 THR A CA 1
ATOM 2488 C C . THR A 1 294 ? -5.309 -6.382 -8.578 1.00 90.50 294 THR A C 1
ATOM 2490 O O . THR A 1 294 ? -6.268 -6.226 -9.340 1.00 90.50 294 THR A O 1
ATOM 2493 N N . VAL A 1 295 ? -4.416 -7.368 -8.737 1.00 89.12 295 VAL A N 1
ATOM 2494 C CA . VAL A 1 295 ? -4.567 -8.447 -9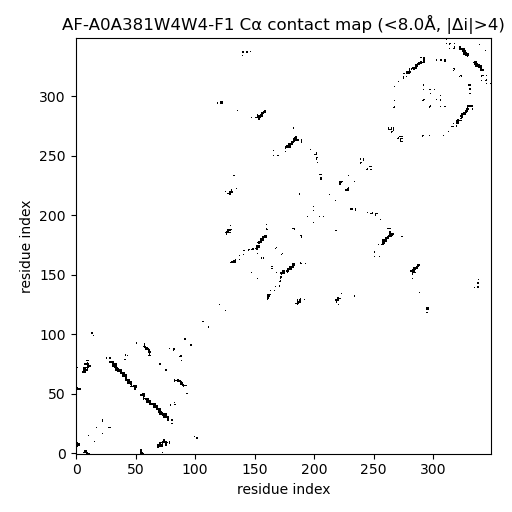.729 1.00 89.12 295 VAL A CA 1
ATOM 2495 C C . VAL A 1 295 ? -5.928 -9.122 -9.558 1.00 89.12 295 VAL A C 1
ATOM 2497 O O . VAL A 1 295 ? -6.657 -9.265 -10.533 1.00 89.12 295 VAL A O 1
ATOM 2500 N N . ASN A 1 296 ? -6.322 -9.445 -8.321 1.00 87.69 296 ASN A N 1
ATOM 2501 C CA . ASN A 1 296 ? -7.612 -10.076 -8.048 1.00 87.69 296 ASN A CA 1
ATOM 2502 C C . ASN A 1 296 ? -8.785 -9.235 -8.565 1.00 87.69 296 ASN A C 1
ATOM 2504 O O . ASN A 1 296 ? -9.626 -9.734 -9.310 1.00 87.69 296 ASN A O 1
ATOM 2508 N N . THR A 1 297 ? -8.800 -7.938 -8.268 1.00 91.56 297 THR A N 1
ATOM 2509 C CA . THR A 1 297 ? -9.886 -7.058 -8.704 1.00 91.56 297 THR A CA 1
ATOM 2510 C C . THR A 1 297 ? -9.929 -6.884 -10.227 1.00 91.56 297 THR A C 1
ATOM 2512 O O . THR A 1 297 ? -11.017 -6.938 -10.797 1.00 91.56 297 THR A O 1
ATOM 2515 N N . HIS A 1 298 ? -8.784 -6.720 -10.900 1.00 91.56 298 HIS A N 1
ATOM 2516 C CA . HIS A 1 298 ? -8.736 -6.446 -12.345 1.00 91.56 298 HIS A CA 1
ATOM 2517 C C . HIS A 1 298 ? -8.817 -7.679 -13.250 1.00 91.56 298 HIS A C 1
ATOM 2519 O O . HIS A 1 298 ? -9.307 -7.556 -14.368 1.00 91.56 298 HIS A O 1
ATOM 2525 N N . TYR A 1 299 ? -8.358 -8.852 -12.809 1.00 89.25 299 TYR A N 1
ATOM 2526 C CA . TYR A 1 299 ? -8.411 -10.068 -13.633 1.00 89.25 299 TYR A CA 1
ATOM 2527 C C . TYR A 1 299 ? -9.743 -10.813 -13.529 1.00 89.25 299 TYR A C 1
ATOM 2529 O O . TYR A 1 299 ? -10.032 -11.669 -14.358 1.00 89.25 299 TYR A O 1
ATOM 2537 N N . THR A 1 300 ? -10.580 -10.471 -12.548 1.00 90.25 300 THR A N 1
ATOM 2538 C CA . THR A 1 300 ? -11.899 -11.098 -12.359 1.00 90.25 300 THR A CA 1
ATOM 2539 C C . THR A 1 300 ? -13.066 -10.194 -12.761 1.00 90.25 300 THR A C 1
ATOM 2541 O O . THR A 1 300 ? -14.218 -10.613 -12.666 1.00 90.25 300 THR A O 1
ATOM 2544 N N . ARG A 1 301 ? -12.800 -8.946 -13.180 1.00 93.62 301 ARG A N 1
ATOM 2545 C CA . ARG A 1 301 ? -13.820 -7.932 -13.497 1.00 93.62 301 ARG A CA 1
ATOM 2546 C C . ARG A 1 301 ? -13.374 -7.027 -14.638 1.00 93.62 301 ARG A C 1
ATOM 2548 O O . ARG A 1 301 ? -12.196 -6.719 -14.793 1.00 93.62 301 ARG A O 1
ATOM 2555 N N . ARG A 1 302 ? -14.333 -6.515 -15.404 1.00 94.00 302 ARG A N 1
ATOM 2556 C CA . ARG A 1 302 ? -14.089 -5.475 -16.409 1.00 94.00 302 ARG A CA 1
ATOM 2557 C C . ARG A 1 302 ? -13.793 -4.141 -15.726 1.00 94.00 302 ARG A C 1
ATOM 2559 O O . ARG A 1 302 ? -14.323 -3.834 -14.660 1.00 94.00 302 ARG A O 1
ATOM 2566 N N . LEU A 1 303 ? -13.012 -3.279 -16.379 1.00 94.06 303 LEU A N 1
ATOM 2567 C CA . LEU A 1 303 ? -12.627 -1.976 -15.818 1.00 94.06 303 LEU A CA 1
ATOM 2568 C C . LEU A 1 303 ? -13.833 -1.109 -15.403 1.00 94.06 303 LEU A C 1
ATOM 2570 O O . LEU A 1 303 ? -13.796 -0.438 -14.374 1.00 94.06 303 LEU A O 1
ATOM 2574 N N . ASN A 1 304 ? -14.921 -1.133 -16.177 1.00 94.94 304 ASN A N 1
ATOM 2575 C CA . ASN A 1 304 ? -16.147 -0.402 -15.851 1.00 94.94 304 ASN A CA 1
ATOM 2576 C C . ASN A 1 304 ? -16.862 -0.957 -14.604 1.00 94.94 304 ASN A C 1
ATOM 2578 O O . ASN A 1 304 ? -17.500 -0.190 -13.886 1.00 94.94 304 ASN A O 1
ATOM 2582 N N . GLU A 1 305 ? -16.753 -2.255 -14.326 1.00 96.25 305 GLU A N 1
ATOM 2583 C CA . GLU A 1 305 ? -17.280 -2.885 -13.111 1.00 96.25 305 GLU A CA 1
ATOM 2584 C C . GLU A 1 305 ? -16.452 -2.477 -11.893 1.00 96.25 305 GLU A C 1
ATOM 2586 O O . GLU A 1 305 ? -17.023 -2.080 -10.881 1.00 96.25 305 GLU A O 1
ATOM 2591 N N . VAL A 1 306 ? -15.119 -2.461 -12.015 1.00 96.62 306 VAL A N 1
ATOM 2592 C CA . VAL A 1 306 ? -14.226 -1.974 -10.950 1.00 96.62 306 VAL A CA 1
ATOM 2593 C C . VAL A 1 306 ? -14.470 -0.490 -10.660 1.00 96.62 306 VAL A C 1
ATOM 2595 O O . VAL A 1 306 ? -14.569 -0.093 -9.499 1.00 96.62 306 VAL A O 1
ATOM 2598 N N . LYS A 1 307 ? -14.666 0.334 -11.700 1.00 96.38 307 LYS A N 1
ATOM 2599 C CA . LYS A 1 307 ? -15.055 1.744 -11.542 1.00 96.38 307 LYS A CA 1
ATOM 2600 C C . LYS A 1 307 ? -16.369 1.886 -10.769 1.00 96.38 307 LYS A C 1
ATOM 2602 O O . LYS A 1 307 ? -16.444 2.680 -9.834 1.00 96.38 307 LYS A O 1
ATOM 2607 N N . LYS A 1 308 ? -17.409 1.132 -11.147 1.00 96.38 308 LYS A N 1
ATOM 2608 C CA . LYS A 1 308 ? -18.709 1.150 -10.451 1.00 96.38 308 LYS A CA 1
ATOM 2609 C C . LYS A 1 308 ? -18.564 0.726 -8.990 1.00 96.38 308 LYS A C 1
ATOM 2611 O O . LYS A 1 308 ? -19.122 1.385 -8.120 1.00 96.38 308 LYS A O 1
ATOM 2616 N N . LEU A 1 309 ? -17.791 -0.326 -8.729 1.00 96.88 309 LEU A N 1
ATOM 2617 C CA . LEU A 1 309 ? -17.494 -0.817 -7.387 1.00 96.88 309 LEU A CA 1
ATOM 2618 C C . LEU A 1 309 ? -16.820 0.267 -6.527 1.00 96.88 309 LEU A C 1
ATOM 2620 O O . LEU A 1 309 ? -17.293 0.544 -5.429 1.00 96.88 309 LEU A O 1
ATOM 2624 N N . TYR A 1 310 ? -15.783 0.933 -7.044 1.00 97.38 310 TYR A N 1
ATOM 2625 C CA . TYR A 1 310 ? -15.100 2.033 -6.354 1.00 97.38 310 TYR A CA 1
ATOM 2626 C C . TYR A 1 310 ? -16.026 3.229 -6.074 1.00 97.38 310 TYR A C 1
ATOM 2628 O O . TYR A 1 310 ? -16.045 3.768 -4.969 1.00 97.38 310 TYR A O 1
ATOM 2636 N N . ILE A 1 311 ? -16.848 3.632 -7.048 1.00 96.88 311 ILE A N 1
ATOM 2637 C CA . ILE A 1 311 ? -17.808 4.729 -6.854 1.00 96.88 311 ILE A CA 1
ATOM 2638 C C . ILE A 1 311 ? -18.857 4.352 -5.800 1.00 96.88 311 ILE A C 1
ATOM 2640 O O . ILE A 1 311 ? -19.196 5.173 -4.949 1.00 96.88 311 ILE A O 1
ATOM 2644 N N . ASN A 1 312 ? -19.367 3.119 -5.828 1.00 97.38 312 ASN A N 1
ATOM 2645 C CA . ASN A 1 312 ? -20.334 2.641 -4.842 1.00 97.38 312 ASN A CA 1
ATOM 2646 C C . ASN A 1 312 ? -19.724 2.568 -3.438 1.00 97.38 312 ASN A C 1
ATOM 2648 O O . ASN A 1 312 ? -20.385 2.969 -2.482 1.00 97.38 312 ASN A O 1
ATOM 2652 N N . TRP A 1 313 ? -18.465 2.141 -3.323 1.00 97.69 313 TRP A N 1
ATOM 2653 C CA . TRP A 1 313 ? -17.694 2.198 -2.083 1.00 97.69 313 TRP A CA 1
ATOM 2654 C C . TRP A 1 313 ? -17.668 3.615 -1.500 1.00 97.69 313 TRP A C 1
ATOM 2656 O O . TRP A 1 313 ? -18.108 3.823 -0.371 1.00 97.69 313 TRP A O 1
ATOM 2666 N N . LEU A 1 314 ? -17.256 4.610 -2.293 1.00 97.56 314 LEU A N 1
ATOM 2667 C CA . LEU A 1 314 ? -17.213 6.007 -1.849 1.00 97.56 314 LEU A CA 1
ATOM 2668 C C . LEU A 1 314 ? -18.595 6.552 -1.463 1.00 97.56 314 LEU A C 1
ATOM 2670 O O . LEU A 1 314 ? -18.708 7.269 -0.471 1.00 97.56 314 LEU A O 1
ATOM 2674 N N . LYS A 1 315 ? -19.649 6.215 -2.219 1.00 97.62 315 LYS A N 1
ATOM 2675 C CA . LYS A 1 315 ? -21.029 6.612 -1.886 1.00 97.62 315 LYS A CA 1
ATOM 2676 C C . LYS A 1 315 ? -21.456 6.059 -0.530 1.00 97.62 315 LYS A C 1
ATOM 2678 O O . LYS A 1 315 ? -21.914 6.830 0.304 1.00 97.62 315 LYS A O 1
ATOM 2683 N N . ASN A 1 316 ? -21.230 4.767 -0.292 1.00 97.88 316 ASN A N 1
ATOM 2684 C CA . ASN A 1 316 ? -21.597 4.116 0.965 1.00 97.88 316 ASN A CA 1
ATOM 2685 C C . ASN A 1 316 ? -20.802 4.680 2.148 1.00 97.88 316 ASN A C 1
ATOM 2687 O O . ASN A 1 316 ? -21.371 4.919 3.207 1.00 97.88 316 ASN A O 1
ATOM 2691 N N . LEU A 1 317 ? -19.506 4.954 1.977 1.00 97.81 317 LEU A N 1
ATOM 2692 C CA . LEU A 1 317 ? -18.723 5.645 3.004 1.00 97.81 317 LEU A CA 1
ATOM 2693 C C . LEU A 1 317 ? -19.278 7.046 3.294 1.00 97.81 317 LEU A C 1
ATOM 2695 O O . LEU A 1 317 ? -19.477 7.393 4.453 1.00 97.81 317 LEU A O 1
ATOM 2699 N N . ASN A 1 318 ? -19.576 7.830 2.254 1.00 97.50 318 ASN A N 1
ATOM 2700 C CA . ASN A 1 318 ? -20.120 9.181 2.396 1.00 97.50 318 ASN A CA 1
ATOM 2701 C C . ASN A 1 318 ? -21.513 9.205 3.046 1.00 97.50 318 ASN A C 1
ATOM 2703 O O . ASN A 1 318 ? -21.821 10.140 3.778 1.00 97.50 318 ASN A O 1
ATOM 2707 N N . GLU A 1 319 ? -22.351 8.202 2.782 1.00 97.56 319 GLU A N 1
ATOM 2708 C CA . GLU A 1 319 ? -23.654 8.035 3.438 1.00 97.56 319 GLU A CA 1
ATOM 2709 C C . GLU A 1 319 ? -23.515 7.770 4.942 1.00 97.56 319 GLU A C 1
ATOM 2711 O O . GLU A 1 319 ? -24.338 8.241 5.723 1.00 97.56 319 GLU A O 1
ATOM 2716 N N . LYS A 1 320 ? -22.472 7.040 5.358 1.00 97.81 320 LYS A N 1
ATOM 2717 C CA . LYS A 1 320 ? -22.228 6.706 6.770 1.00 97.81 320 LYS A CA 1
ATOM 2718 C C . LYS A 1 320 ? -21.519 7.824 7.523 1.00 97.81 320 LYS A C 1
ATOM 2720 O O . LYS A 1 320 ? -21.878 8.115 8.658 1.00 97.81 320 LYS A O 1
ATOM 2725 N N . ASN A 1 321 ? -20.511 8.431 6.904 1.00 97.50 321 ASN A N 1
ATOM 2726 C CA . ASN A 1 321 ? -19.752 9.531 7.475 1.00 97.50 321 ASN A CA 1
ATOM 2727 C C . ASN A 1 321 ? -19.179 10.418 6.350 1.00 97.50 321 ASN A C 1
ATOM 2729 O O . ASN A 1 321 ? -18.138 10.093 5.772 1.00 97.50 321 ASN A O 1
ATOM 2733 N N . PRO A 1 322 ? -19.813 11.561 6.031 1.00 96.00 322 PRO A N 1
ATOM 273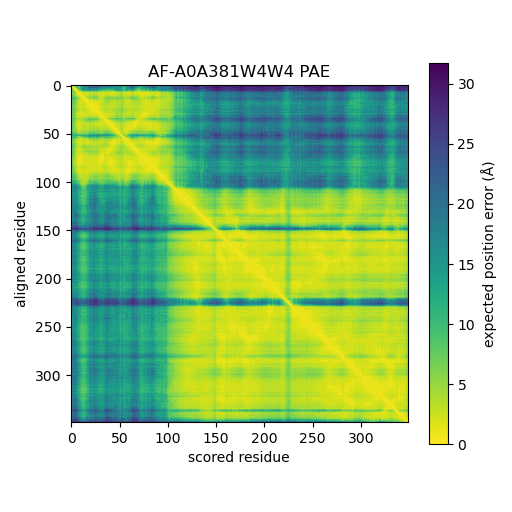4 C CA . PRO A 1 322 ? -19.347 12.456 4.968 1.00 96.00 322 PRO A CA 1
ATOM 2735 C C . PRO A 1 322 ? -18.022 13.166 5.296 1.00 96.00 322 PRO A C 1
ATOM 2737 O O . PRO A 1 322 ? -17.371 13.687 4.387 1.00 96.00 322 PRO A O 1
ATOM 2740 N N . ASN A 1 323 ? -17.625 13.181 6.572 1.00 93.94 323 ASN A N 1
ATOM 2741 C CA . ASN A 1 323 ? -16.386 13.782 7.067 1.00 93.94 323 ASN A CA 1
ATOM 2742 C C . ASN A 1 323 ? -15.262 12.746 7.252 1.00 93.94 323 ASN A C 1
ATOM 2744 O O . ASN A 1 323 ? -14.190 13.095 7.741 1.00 93.94 323 ASN A O 1
ATOM 2748 N N . LEU A 1 324 ? -15.486 11.486 6.855 1.00 96.00 324 LEU A N 1
ATOM 2749 C CA . LEU A 1 324 ? -14.490 10.423 6.932 1.00 96.00 324 LEU A CA 1
ATOM 2750 C C . LEU A 1 324 ? -13.294 10.749 6.040 1.00 96.00 324 LEU A C 1
ATOM 2752 O O . LEU A 1 324 ? -13.453 10.968 4.835 1.00 96.00 324 LEU A O 1
ATOM 2756 N N . TRP A 1 325 ? -12.101 10.731 6.622 1.00 95.44 325 TRP A N 1
ATOM 2757 C CA . TRP A 1 325 ? -10.862 10.905 5.880 1.00 95.44 325 TRP A CA 1
ATOM 2758 C C . TRP A 1 325 ? -10.493 9.614 5.173 1.00 95.44 325 TRP A C 1
ATOM 2760 O O . TRP A 1 325 ? -10.492 8.540 5.775 1.00 95.44 325 TRP A O 1
ATOM 2770 N N . VAL A 1 326 ? -10.182 9.717 3.886 1.00 95.69 326 VAL A N 1
ATOM 2771 C CA . VAL A 1 326 ? -9.961 8.551 3.036 1.00 95.69 326 VAL A CA 1
ATOM 2772 C C . VAL A 1 326 ? -8.541 8.494 2.491 1.00 95.69 326 VAL A C 1
ATOM 2774 O O . VAL A 1 326 ? -7.994 9.500 2.029 1.00 95.69 326 VAL A O 1
ATOM 2777 N N . PHE A 1 327 ? -7.967 7.292 2.528 1.00 95.56 327 PHE A N 1
ATOM 2778 C CA . PHE A 1 327 ? -6.659 6.979 1.971 1.00 95.56 327 PHE A CA 1
ATOM 2779 C C . PHE A 1 327 ? -6.692 5.674 1.169 1.00 95.56 327 PHE A C 1
ATOM 2781 O O . PHE A 1 327 ? -7.344 4.702 1.550 1.00 95.56 327 PHE A O 1
ATOM 2788 N N . GLY A 1 328 ? -5.916 5.612 0.092 1.00 95.06 328 GLY A N 1
ATOM 2789 C CA . GLY A 1 328 ? -5.729 4.402 -0.703 1.00 95.06 328 GLY A CA 1
ATOM 2790 C C . GLY A 1 328 ? -5.490 4.734 -2.166 1.00 95.06 328 GLY A C 1
ATOM 2791 O O . GLY A 1 328 ? -4.945 5.786 -2.497 1.00 95.06 328 GLY A O 1
ATOM 2792 N N . LYS A 1 329 ? -5.917 3.843 -3.056 1.00 93.81 329 LYS A N 1
ATOM 2793 C CA . LYS A 1 329 ? -5.863 4.055 -4.504 1.00 93.81 329 LYS A CA 1
ATOM 2794 C C . LYS A 1 329 ? -7.210 3.806 -5.159 1.00 93.81 329 LYS A C 1
ATOM 2796 O O . LYS A 1 329 ? -7.987 2.967 -4.697 1.00 93.81 329 LYS A O 1
ATOM 2801 N N . ASP A 1 330 ? -7.489 4.552 -6.220 1.00 94.69 330 ASP A N 1
ATOM 2802 C CA . ASP A 1 330 ? -8.664 4.327 -7.055 1.00 94.69 330 ASP A CA 1
ATOM 2803 C C . ASP A 1 330 ? -8.488 3.099 -7.974 1.00 94.69 330 ASP A C 1
ATOM 2805 O O . ASP A 1 330 ? -7.468 2.407 -7.967 1.00 94.69 330 ASP A O 1
ATOM 2809 N N . TYR A 1 331 ? -9.503 2.839 -8.797 1.00 94.69 331 TYR A N 1
ATOM 2810 C CA . TYR A 1 331 ? -9.541 1.747 -9.775 1.00 94.69 331 TYR A CA 1
ATOM 2811 C C . TYR A 1 331 ? -8.526 1.871 -10.934 1.00 94.69 331 TYR A C 1
ATOM 2813 O O . TYR A 1 331 ? -8.430 0.972 -11.767 1.00 94.69 331 TYR A O 1
ATOM 2821 N N . LEU A 1 332 ? -7.785 2.978 -11.024 1.00 93.06 332 LEU A N 1
ATOM 2822 C CA . LEU A 1 332 ? -6.731 3.247 -12.008 1.00 93.06 332 LEU A CA 1
ATOM 2823 C C . LEU A 1 332 ? -5.354 3.395 -11.349 1.00 93.06 332 LEU A C 1
ATOM 2825 O O . LEU A 1 332 ? -4.436 3.920 -11.981 1.00 93.06 332 LEU A O 1
ATOM 2829 N N . ASN A 1 333 ? -5.204 2.945 -10.097 1.00 91.62 333 ASN A N 1
ATOM 2830 C CA . ASN A 1 333 ? -3.989 3.104 -9.293 1.00 91.62 333 ASN A CA 1
ATOM 2831 C C . ASN A 1 333 ? -3.659 4.562 -8.940 1.00 91.62 333 ASN A C 1
ATOM 2833 O O . ASN A 1 333 ? -2.525 4.849 -8.546 1.00 91.62 333 ASN A O 1
ATOM 2837 N N . LYS A 1 334 ? -4.597 5.501 -9.106 1.00 90.81 334 LYS A N 1
ATOM 2838 C CA . LYS A 1 334 ? -4.356 6.892 -8.735 1.00 90.81 334 LYS A CA 1
ATOM 2839 C C . LYS A 1 334 ? -4.451 7.038 -7.219 1.00 90.81 334 LYS A C 1
ATOM 2841 O O . LYS A 1 334 ? -5.376 6.494 -6.612 1.00 90.81 334 LYS A O 1
ATOM 2846 N N . PRO A 1 335 ? -3.515 7.773 -6.611 1.00 90.00 335 PRO A N 1
ATOM 2847 C CA . PRO A 1 335 ? -3.504 7.993 -5.177 1.00 90.00 335 PRO A CA 1
ATOM 2848 C C . PRO A 1 335 ? -4.733 8.785 -4.704 1.00 90.00 335 PRO A C 1
ATOM 2850 O O . PRO A 1 335 ? -5.102 9.796 -5.300 1.00 90.00 335 PRO A O 1
ATOM 2853 N N . VAL A 1 336 ? -5.335 8.333 -3.604 1.00 92.06 336 VAL A N 1
ATOM 2854 C CA . VAL A 1 336 ? -6.334 9.046 -2.801 1.00 92.06 336 VAL A CA 1
ATOM 2855 C C . VAL A 1 336 ? -5.658 9.325 -1.464 1.00 92.06 336 VAL A C 1
ATOM 2857 O O . VAL A 1 336 ? -5.496 8.413 -0.661 1.00 92.06 336 VAL A O 1
ATOM 2860 N N . GLU A 1 337 ? -5.178 10.550 -1.250 1.00 86.25 337 GLU A N 1
ATOM 2861 C CA . GLU A 1 337 ? -4.252 10.862 -0.150 1.00 86.25 337 GLU A CA 1
ATOM 2862 C C . GLU A 1 337 ? -4.799 12.004 0.713 1.00 86.25 337 GLU A C 1
ATOM 2864 O O . GLU A 1 337 ? -4.459 13.165 0.498 1.00 86.25 337 GLU A O 1
ATOM 2869 N N . GLY A 1 338 ? -5.635 11.682 1.703 1.00 79.75 338 GLY A N 1
ATOM 2870 C CA . GLY A 1 338 ? -5.976 12.625 2.769 1.00 79.75 338 GLY A CA 1
ATOM 2871 C C . GLY A 1 338 ? -6.960 13.713 2.354 1.00 79.75 338 GLY A C 1
ATOM 2872 O O . GLY A 1 338 ? -6.670 14.899 2.444 1.00 79.75 338 GLY A O 1
ATOM 2873 N N . ASN A 1 339 ? -8.165 13.320 1.955 1.00 89.50 339 ASN A N 1
ATOM 2874 C CA . ASN A 1 339 ? -9.300 14.238 1.848 1.00 89.50 339 ASN A CA 1
ATOM 2875 C C . ASN A 1 339 ? -10.533 13.589 2.483 1.00 89.50 339 ASN A C 1
ATOM 2877 O O . ASN A 1 339 ? -10.551 12.378 2.713 1.00 89.50 339 ASN A O 1
ATOM 2881 N N . ILE A 1 340 ? -11.568 14.376 2.760 1.00 92.94 340 ILE A N 1
ATOM 2882 C CA . ILE A 1 340 ? -12.850 13.828 3.201 1.00 92.94 340 ILE A CA 1
ATOM 2883 C C . ILE A 1 340 ? -13.557 13.150 2.024 1.00 92.94 340 ILE A C 1
ATOM 2885 O O . ILE A 1 340 ? -13.526 13.639 0.888 1.00 92.94 340 ILE A O 1
ATOM 2889 N N . VAL A 1 341 ? -14.236 12.036 2.293 1.00 95.19 341 VAL A N 1
ATOM 2890 C CA . VAL A 1 341 ? -14.916 11.225 1.270 1.00 95.19 341 VAL A CA 1
ATOM 2891 C C . VAL A 1 341 ? -15.885 12.046 0.409 1.00 95.19 341 VAL A C 1
ATOM 2893 O O . VAL A 1 341 ? -15.963 11.845 -0.804 1.00 95.19 341 VAL A O 1
ATOM 2896 N N . LYS A 1 342 ? -16.562 13.037 1.004 1.00 93.50 342 LYS A N 1
ATOM 2897 C CA . LYS A 1 342 ? -17.482 13.944 0.305 1.00 93.50 342 LYS A CA 1
ATOM 2898 C C . LYS A 1 342 ? -16.807 14.736 -0.816 1.00 93.50 342 LYS A C 1
ATOM 2900 O O . LYS A 1 342 ? -17.436 14.979 -1.845 1.00 93.50 342 LYS A O 1
ATOM 2905 N N . SER A 1 343 ? -15.558 15.156 -0.623 1.00 92.50 343 SER A N 1
ATOM 2906 C CA . SER A 1 343 ? -14.786 15.893 -1.630 1.00 92.50 343 SER A CA 1
ATOM 2907 C C . SER A 1 343 ? -14.381 14.972 -2.775 1.00 92.50 343 SER A C 1
ATOM 2909 O O . SER A 1 343 ? -14.676 15.271 -3.930 1.00 92.50 343 SER A O 1
ATOM 2911 N N . ILE A 1 344 ? -13.832 13.797 -2.450 1.00 92.50 344 ILE A N 1
ATOM 2912 C CA . ILE A 1 344 ? -13.423 12.794 -3.444 1.00 92.50 344 ILE A CA 1
ATOM 2913 C C . ILE A 1 344 ? -14.610 12.352 -4.307 1.00 92.50 344 ILE A C 1
ATOM 2915 O O . ILE A 1 344 ? -14.491 12.209 -5.524 1.00 92.50 344 ILE A O 1
ATOM 2919 N N . LEU A 1 345 ? -15.790 12.178 -3.707 1.00 90.81 345 LEU A N 1
ATOM 2920 C CA . LEU A 1 345 ? -16.987 11.782 -4.446 1.00 90.81 345 LEU A CA 1
ATOM 2921 C C . LEU A 1 345 ? -17.446 12.852 -5.452 1.00 90.81 345 LEU A C 1
ATOM 2923 O O . LEU A 1 345 ? -17.991 12.497 -6.494 1.00 90.81 345 LEU A O 1
ATOM 2927 N N . LYS A 1 346 ? -17.232 14.146 -5.172 1.00 88.50 346 LYS A N 1
ATOM 2928 C CA . LYS A 1 346 ? -17.553 15.235 -6.114 1.00 88.50 346 LYS A CA 1
ATOM 2929 C C . LYS A 1 346 ? -16.617 15.251 -7.319 1.00 88.50 346 LYS A C 1
ATOM 2931 O O . LYS A 1 346 ? -17.084 15.523 -8.414 1.00 88.50 346 LYS A O 1
ATOM 2936 N N . GLU A 1 347 ? -15.340 14.934 -7.123 1.00 83.94 347 GLU A N 1
ATOM 2937 C CA . GLU A 1 347 ? -14.338 14.848 -8.199 1.00 83.94 347 GLU A CA 1
ATOM 2938 C C . GLU A 1 347 ? -14.574 13.655 -9.144 1.00 83.94 347 GLU A C 1
ATOM 2940 O O . GLU A 1 347 ? -14.051 13.628 -10.255 1.00 83.94 347 GLU A O 1
ATOM 2945 N N . ASN A 1 348 ? -15.360 12.666 -8.700 1.00 76.62 348 ASN A N 1
ATOM 2946 C CA . ASN A 1 348 ? -15.670 11.436 -9.434 1.00 76.62 348 ASN A CA 1
ATOM 2947 C C . ASN A 1 348 ? -17.089 11.403 -10.045 1.00 76.62 348 ASN A C 1
ATOM 2949 O O . ASN A 1 348 ? -17.492 10.357 -10.567 1.00 76.62 348 ASN A O 1
ATOM 2953 N N . LYS A 1 349 ? -17.850 12.502 -9.956 1.00 64.50 349 LYS A N 1
ATOM 2954 C CA . LYS A 1 349 ? -19.092 12.713 -10.719 1.00 64.50 349 LYS A CA 1
ATOM 2955 C C . LYS A 1 349 ? -18.754 13.246 -12.101 1.00 64.50 349 LYS A C 1
ATOM 2957 O O . LYS A 1 349 ? -19.384 12.748 -13.058 1.00 64.50 349 LYS A O 1
#

Radius of gyration: 25.18 Å; Cα contacts (8 Å, |Δi|>4): 545; chains: 1; bounding box: 61×43×66 Å

pLDDT: mean 90.43, std 9.58, range [46.31, 98.56]

Secondary structure (DSSP, 8-state):
----TTBPP---TT-----HHHHHHTT--------SS-EEEEPPEE-S-BSSTTT-BSEEE--S-EEEEB--STTHHHHHHHHTTTPPEEPPPHHHHTT---------HHHHHHHHHHHHHHHHHGGG-B-SS-SS-SHHHHHTTTSSTTS-EEEEEE-S-SSHHHHHHHHH-EEEEEEEEEEES-HHHHHHHHHHHHH--SS-HHHHHHHHHHHS---B--S-TTS---HHHHHHHHHHHHTSHHHHHHHHHHHTTSEEEEEE--HHHHTHHHHTT----SSEEEE-TTGGGSHHHHHSS-HHHHHHHHHHHHHHHHHH-TT-EEEEE-TTS-EEEEEEHHHHHHHT-

Mean predicted aligned error: 9.1 Å

Nearest PDB structures (foldseek):
  3lcv-assembly1_B  TM=6.085E-01  e=4.661E-03  Micromonospora zionensis
  5k0g-assembly2_B  TM=4.502E-01  e=3.356E-01  Rattus norvegicus
  2b25-assembly1_A  TM=4.662E-01  e=1.054E+00  Homo sapiens
  5che-assembly1_B  TM=5.135E-01  e=2.935E+00  Arabidopsis thaliana

Sequence (349 aa):
MQSKGNGYYGLHKQCLLVNLKYYIQLNKPEYGNKNKKNVKVIKANRHIKDIHDDYTPLSLNPTEETVVCTPIVDGWNFINKSLEKGLTVYNFHPKIRESKSYAYPNKSLQELQEQLSWINQILAHAPNCVFFWNTENYIDINRNKKLLKRKPINKLYSVAASFKPNYFLETYGFTENTEIIFYDYSKQALAFKAMMLQEWDGRNYPQFLYDIQDKYHINETTHNPYGSDNYEKLWKKECEQWGGEENIIKHWEKYRKLKHSYIYCDIAKDYNKITNKITNEEDCIIWWSNCFHTVNTHYTRRLNEVKKLYINWLKNLNEKNPNLWVFGKDYLNKPVEGNIVKSILKENK

Solvent-accessible surface area (backbone atoms only — not comparable to full-atom values): 19450 Å² total; per-residue (Å²): 76,42,59,73,82,67,35,32,55,22,46,65,94,81,70,83,89,75,62,64,66,56,38,57,76,59,67,59,67,62,54,36,75,49,47,91,57,74,44,82,40,53,37,62,49,66,42,93,55,51,77,56,72,101,43,25,44,46,30,34,34,46,47,95,48,72,43,77,31,29,32,70,32,32,29,24,39,50,52,33,59,34,23,73,69,67,35,67,47,73,49,75,56,67,80,58,54,78,69,62,80,80,86,79,87,87,66,52,72,67,58,50,52,54,51,52,53,50,51,52,48,46,64,73,43,52,51,50,27,26,39,80,61,63,93,65,80,62,61,57,57,62,77,41,44,74,78,49,62,87,52,49,36,42,34,41,38,28,50,46,46,40,56,59,65,57,50,50,39,69,61,36,31,61,54,80,80,22,36,37,36,33,36,25,54,16,61,48,15,45,51,49,57,58,45,43,64,75,73,55,88,51,63,64,62,47,60,53,53,52,55,47,54,75,74,37,96,69,49,72,57,61,88,39,96,87,52,81,65,60,46,66,62,52,47,52,53,50,24,60,75,58,76,32,57,68,50,49,29,59,48,37,71,55,56,64,71,32,52,75,45,77,41,85,30,44,60,93,82,45,42,60,72,55,46,75,67,51,63,76,54,75,53,27,38,40,37,53,52,47,63,49,52,32,70,62,47,56,78,75,40,56,71,70,55,40,44,50,51,53,53,50,50,46,49,49,42,28,74,39,22,46,69,29,28,35,35,32,30,40,58,81,64,47,80,38,64,69,46,34,33,50,60,58,53,62,79,72,109

Foldseek 3Di:
DFDDPQEFDADDPFDDDDDVVVCVVLVNWDQAAFDADKDKFFDWDFDPDAPDDPGHGQKTFADPDIDIGGHRYTSRRVVRSCNVVRHMDGDDDNVVVVVGDGDDPPDDPVRVVVVVVVLVCCLPPVLAAAAQADPDDCVLCVVCLPVQQPDQAQEEEEELHHCVSLVNCVSNHHDQNREYEYEYSHPLSLVVSVVCLVQPQLPDSVVVVVVVVVVDVHHYDAPDPPDHDPVVVSVVVVQVVLVHSVSSNVSSVSVSSHHYHYFNDLLLVDVCSPLVVQAQDANAEYEDAASLQDSNNPVVDPLVSSQVSQLVNLVSNCVRYQQYWYFYAGNVRHTRRTDGSVVVNVVSD